Protein AF-A0A7V5PQ66-F1 (afdb_monomer_lite)

pLDDT: mean 83.56, std 20.96, range [29.97, 98.75]

Radius of gyration: 23.95 Å; chains: 1; bounding box: 60×46×76 Å

Secondary structure (DSSP, 8-state):
-HHHHHHHHHHHTTTTTGGGGGGS----------HHHHHHHHHHHHHHHHTT-PPPPPPPHHHHHHHHHHHHHHHHHHHHHHHH-TT-SS-HHHHHH-----BPPP-GGGEEEE-EEE-SS--EEEEEBSSTT-EEEEEEEEEEEEEETTEEEEEEEEEEPPSSTTPPPEEEEEEB-TTBTTTB-TT-EEEEE---TT--EEEEGGG-B--GGGT-TT---BPPPGGGB-SS---SSB----PPPPTT--

Sequence (250 aa):
MFSVFAQIKICKNRADEINLQRKFTSNRSGSSVNKISYLLLSIAVLIISCQNAAPERTYSQAQIDSLQKVFNQYKQKKDREFKEADWSPLTPEDKKTFRHLNYFPYDISWRFEGPIHLYRKMDSITVLGTRSGDVRPALRYGYFEFRKDGKTYRLEIIKILPQRPGRKAHLFLGFWDETSGKETYAGGRYIDLEENKENHYVVDFNFAYNPYCAYSHRYSCAIPPLENRLPVAVTAGEKNYSHPKSKEEQ

Organism: Caldithrix abyssi (NCBI:txid187145)

Structure (mmCIF, N/CA/C/O backbone):
data_AF-A0A7V5PQ66-F1
#
_entry.id   AF-A0A7V5PQ66-F1
#
loop_
_atom_site.group_PDB
_atom_site.id
_atom_site.type_symbol
_atom_site.label_atom_id
_atom_site.label_alt_id
_atom_site.label_comp_id
_atom_site.label_asym_id
_atom_site.label_entity_id
_atom_site.label_seq_id
_atom_site.pdbx_PDB_ins_code
_atom_site.Cartn_x
_atom_site.Cartn_y
_atom_site.Cartn_z
_atom_site.occupancy
_atom_site.B_iso_or_equiv
_atom_site.auth_seq_id
_atom_site.auth_comp_id
_atom_site.auth_asym_id
_atom_site.auth_atom_id
_atom_site.pdbx_PDB_model_num
ATOM 1 N N . MET A 1 1 ? -32.888 15.094 13.063 1.00 39.59 1 MET A N 1
ATOM 2 C CA . MET A 1 1 ? -33.628 13.811 13.168 1.00 39.59 1 MET A CA 1
ATOM 3 C C . MET A 1 1 ? -32.954 12.621 12.476 1.00 39.59 1 MET A C 1
ATOM 5 O O . MET A 1 1 ? -33.230 11.503 12.880 1.00 39.59 1 MET A O 1
ATOM 9 N N . PHE A 1 2 ? -32.038 12.807 11.515 1.00 29.97 2 PHE A N 1
ATOM 10 C CA . PHE A 1 2 ? -31.341 11.693 10.839 1.00 29.97 2 PHE A CA 1
ATOM 11 C C . PHE A 1 2 ? -30.322 10.920 11.706 1.00 29.97 2 PHE A C 1
ATOM 13 O O . PHE A 1 2 ? -29.996 9.783 11.385 1.00 29.97 2 PHE A O 1
ATOM 20 N N . SER A 1 3 ? -29.873 11.490 12.831 1.00 42.00 3 SER A N 1
ATOM 21 C CA . SER A 1 3 ? -28.889 10.865 13.736 1.00 42.00 3 SER A CA 1
ATOM 22 C C . SER A 1 3 ? -29.476 9.714 14.578 1.00 42.00 3 SER A C 1
ATOM 24 O O . SER A 1 3 ? -28.848 8.677 14.762 1.00 42.00 3 SER A O 1
ATOM 26 N N . VAL A 1 4 ? -30.745 9.816 14.990 1.00 37.78 4 VAL A N 1
ATOM 27 C CA . VAL A 1 4 ? -31.381 8.819 15.878 1.00 37.78 4 VAL A CA 1
ATOM 28 C C . VAL A 1 4 ? -31.693 7.505 15.145 1.00 37.78 4 VAL A C 1
ATOM 30 O O . VAL A 1 4 ? -31.574 6.422 15.716 1.00 37.78 4 VAL A O 1
ATOM 33 N N . PHE A 1 5 ? -32.027 7.570 13.852 1.00 38.09 5 PHE A N 1
ATOM 34 C CA . PHE A 1 5 ? -32.310 6.376 13.048 1.00 38.09 5 PHE A CA 1
ATOM 35 C C . PHE A 1 5 ? -31.056 5.537 12.749 1.00 38.09 5 PHE A C 1
ATOM 37 O O . PHE A 1 5 ? -31.170 4.323 12.569 1.00 38.09 5 PHE A O 1
ATOM 44 N N . ALA A 1 6 ? -29.864 6.145 12.757 1.00 40.38 6 ALA A N 1
ATOM 45 C CA . ALA A 1 6 ? -28.597 5.433 12.593 1.00 40.38 6 ALA A CA 1
ATOM 46 C C . ALA A 1 6 ? -28.236 4.612 13.847 1.00 40.38 6 ALA A C 1
ATOM 48 O O . ALA A 1 6 ? -27.875 3.441 13.724 1.00 40.38 6 ALA A O 1
ATOM 49 N N . GLN A 1 7 ? -28.448 5.165 15.050 1.00 37.78 7 GLN A N 1
ATOM 50 C CA . GLN A 1 7 ? -28.258 4.433 16.312 1.00 37.78 7 GLN A CA 1
ATOM 51 C C . GLN A 1 7 ? -29.200 3.219 16.445 1.00 37.78 7 GLN A C 1
ATOM 53 O O . GLN A 1 7 ? -28.793 2.170 16.942 1.00 37.78 7 GLN A O 1
ATOM 58 N N . ILE A 1 8 ? -30.444 3.319 15.962 1.00 41.50 8 ILE A N 1
ATOM 59 C CA . ILE A 1 8 ? -31.432 2.227 16.055 1.00 41.50 8 ILE A CA 1
ATOM 60 C C . ILE A 1 8 ? -31.072 1.051 15.127 1.00 41.50 8 ILE A C 1
ATOM 62 O O . ILE A 1 8 ? -31.332 -0.108 15.461 1.00 41.50 8 ILE A O 1
ATOM 66 N N . LYS A 1 9 ? -30.426 1.315 13.984 1.00 40.78 9 LYS A N 1
ATOM 67 C CA . LYS A 1 9 ? -30.052 0.278 13.006 1.00 40.78 9 LYS A CA 1
ATOM 68 C C . LYS A 1 9 ? -28.906 -0.616 13.505 1.00 40.78 9 LYS A C 1
ATOM 70 O O . LYS A 1 9 ? -28.908 -1.811 13.227 1.00 40.78 9 LYS A O 1
ATOM 75 N N . ILE A 1 10 ? -27.997 -0.063 14.312 1.00 42.38 10 ILE A N 1
ATOM 76 C CA . ILE A 1 10 ? -26.867 -0.784 14.927 1.00 42.38 10 ILE A CA 1
ATOM 77 C C . ILE A 1 10 ? -27.347 -1.741 16.036 1.00 42.38 10 ILE A C 1
ATOM 79 O O . ILE A 1 10 ? -26.817 -2.841 16.173 1.00 42.38 10 ILE A O 1
ATOM 83 N N . CYS A 1 11 ? -28.411 -1.390 16.767 1.00 40.16 11 CYS A N 1
ATOM 84 C CA . CYS A 1 11 ? -29.012 -2.282 17.767 1.00 40.16 11 CYS A CA 1
ATOM 85 C C . CYS A 1 11 ? -29.815 -3.443 17.158 1.00 40.16 11 CYS A C 1
ATOM 87 O O . CYS A 1 11 ? -29.943 -4.490 17.792 1.00 40.16 11 CYS A O 1
ATOM 89 N N . LYS A 1 12 ? -30.352 -3.293 15.939 1.00 40.94 12 LYS A N 1
ATOM 90 C CA . LYS A 1 12 ? -31.245 -4.301 15.343 1.00 40.94 12 LYS A CA 1
ATOM 91 C C . LYS A 1 12 ? -30.496 -5.562 14.892 1.00 40.94 12 LYS A C 1
ATOM 93 O O . LYS A 1 12 ? -30.965 -6.660 15.159 1.00 40.94 12 LYS A O 1
ATOM 98 N N . ASN A 1 13 ? -29.285 -5.416 14.349 1.00 38.97 13 ASN A N 1
ATOM 99 C CA . ASN A 1 13 ? -28.484 -6.554 13.872 1.00 38.97 13 ASN A CA 1
ATOM 100 C C . ASN A 1 13 ? -27.862 -7.410 14.992 1.00 38.97 13 ASN A C 1
ATOM 102 O O . ASN A 1 13 ? -27.361 -8.494 14.712 1.00 38.97 13 ASN A O 1
ATOM 106 N N . ARG A 1 14 ? -27.905 -6.965 16.257 1.00 46.28 14 ARG A N 1
ATOM 107 C CA . ARG A 1 14 ? -27.431 -7.752 17.413 1.00 46.28 14 ARG A CA 1
ATOM 108 C C . ARG A 1 14 ? -28.554 -8.513 18.129 1.00 46.28 14 ARG A C 1
ATOM 110 O O . ARG A 1 14 ? -28.270 -9.361 18.969 1.00 46.28 14 ARG A O 1
ATOM 117 N N . ALA A 1 15 ? -29.819 -8.236 17.797 1.00 39.44 15 ALA A N 1
ATOM 118 C CA . ALA A 1 15 ? -30.969 -8.985 18.305 1.00 39.44 15 ALA A CA 1
ATOM 119 C C . ALA A 1 15 ? -31.133 -10.348 17.603 1.00 39.44 15 ALA A C 1
ATOM 121 O O . ALA A 1 15 ? -31.613 -11.300 18.220 1.00 39.44 15 ALA A O 1
ATOM 122 N N . ASP A 1 16 ? -30.667 -10.466 16.356 1.00 38.41 16 ASP A N 1
ATOM 123 C CA . ASP A 1 16 ? -30.816 -11.685 15.555 1.00 38.41 16 ASP A CA 1
ATOM 124 C C . ASP A 1 16 ? -29.851 -12.813 15.979 1.00 38.41 16 ASP A C 1
ATOM 126 O O . ASP A 1 16 ? -30.202 -13.987 15.871 1.00 38.41 16 ASP A O 1
ATOM 130 N N . GLU A 1 17 ? -28.705 -12.499 16.601 1.00 41.03 17 GLU A N 1
ATOM 131 C CA . GLU A 1 17 ? -27.822 -13.507 17.227 1.00 41.03 17 GLU A CA 1
ATOM 132 C C . GLU A 1 17 ? -28.376 -14.068 18.554 1.00 41.03 17 GLU A C 1
ATOM 134 O O . GLU A 1 17 ? -28.029 -15.177 18.967 1.00 41.03 17 GLU A O 1
ATOM 139 N N . ILE A 1 18 ? -29.284 -13.350 19.226 1.00 44.16 18 ILE A N 1
ATOM 140 C CA . ILE A 1 18 ? -29.820 -13.754 20.540 1.00 44.16 18 ILE A CA 1
ATOM 141 C C . ILE A 1 18 ? -30.913 -14.829 20.400 1.00 44.16 18 ILE A C 1
ATOM 143 O O . ILE A 1 18 ? -31.119 -15.631 21.319 1.00 44.16 18 ILE A O 1
ATOM 147 N N . ASN A 1 19 ? -31.569 -14.937 19.239 1.00 35.28 19 ASN A N 1
ATOM 148 C CA . ASN A 1 19 ? -32.575 -15.979 18.998 1.00 35.28 19 ASN A CA 1
ATOM 149 C C . ASN A 1 19 ? -31.988 -17.400 18.889 1.00 35.28 19 ASN A C 1
ATOM 151 O O . ASN A 1 19 ? -32.738 -18.370 19.003 1.00 35.28 19 ASN A O 1
ATOM 155 N N . LEU A 1 20 ? -30.662 -17.551 18.768 1.00 38.78 20 LEU A N 1
ATOM 156 C CA . LEU A 1 20 ? -29.999 -18.860 18.825 1.00 38.78 20 LEU A CA 1
ATOM 157 C C . LEU A 1 20 ? -29.708 -19.331 20.263 1.00 38.78 20 LEU A C 1
ATOM 159 O O . LEU A 1 20 ? -29.682 -20.531 20.527 1.00 38.78 20 LEU A O 1
ATOM 163 N N . GLN A 1 21 ? -29.548 -18.405 21.215 1.00 38.72 21 GLN A N 1
ATOM 164 C CA . GLN A 1 21 ? -29.220 -18.718 22.615 1.00 38.72 21 GLN A CA 1
ATOM 165 C C . GLN A 1 21 ? -30.455 -19.084 23.460 1.00 38.72 21 GLN A C 1
ATOM 167 O O . GLN A 1 21 ? -30.331 -19.737 24.496 1.00 38.72 21 GLN A O 1
ATOM 172 N N . ARG A 1 22 ? -31.674 -18.747 23.008 1.00 38.91 22 ARG A N 1
ATOM 173 C CA . ARG A 1 22 ? -32.927 -19.124 23.698 1.00 38.91 22 ARG A CA 1
ATOM 174 C C . ARG A 1 22 ? -33.295 -20.609 23.592 1.00 38.91 22 ARG A C 1
ATOM 176 O O . ARG A 1 22 ? -34.170 -21.051 24.329 1.00 38.91 22 ARG A O 1
ATOM 183 N N . LYS A 1 23 ? -32.634 -21.394 22.732 1.00 39.38 23 LYS A N 1
ATOM 184 C CA . LYS A 1 23 ? -32.888 -22.843 22.609 1.00 39.38 23 LYS A CA 1
ATOM 185 C C . LYS A 1 23 ? -32.097 -23.721 23.588 1.00 39.38 23 LYS A C 1
ATOM 187 O O . LYS A 1 23 ? -32.369 -24.913 23.648 1.00 39.38 23 LYS A O 1
ATOM 192 N N . PHE A 1 24 ? -31.166 -23.162 24.368 1.00 40.91 24 PHE A N 1
ATOM 193 C CA . PHE A 1 24 ? -30.271 -23.950 25.232 1.00 40.91 24 PHE A CA 1
ATOM 194 C C . PHE A 1 24 ? -30.540 -23.852 26.741 1.00 40.91 24 PHE A C 1
ATOM 196 O O . PHE A 1 24 ? -29.854 -24.499 27.528 1.00 40.91 24 PHE A O 1
ATOM 203 N N . THR A 1 25 ? -31.561 -23.111 27.175 1.00 41.72 25 THR A N 1
ATOM 204 C CA . THR A 1 25 ? -31.881 -22.942 28.603 1.00 41.72 25 THR A CA 1
ATOM 205 C C . THR A 1 25 ? -33.332 -23.303 28.923 1.00 41.72 25 THR A C 1
ATOM 207 O O . THR A 1 25 ? -34.085 -22.515 29.484 1.00 41.72 25 THR A O 1
ATOM 210 N N . SER A 1 26 ? -33.734 -24.541 28.622 1.00 45.19 26 SER A N 1
ATOM 211 C CA . SER A 1 26 ? -34.943 -25.142 29.205 1.00 45.19 26 SER A CA 1
ATOM 212 C C . SER A 1 26 ? -34.631 -26.475 29.885 1.00 45.19 26 SER A C 1
ATOM 214 O O . SER A 1 26 ? -35.050 -27.531 29.428 1.00 45.19 26 SER A O 1
ATOM 216 N N . ASN A 1 27 ? -33.852 -26.437 30.965 1.00 43.31 27 ASN A N 1
ATOM 217 C CA . ASN A 1 27 ? -34.068 -27.309 32.123 1.00 43.31 27 ASN A CA 1
ATOM 218 C C . ASN A 1 27 ? -32.998 -27.055 33.181 1.00 43.31 27 ASN A C 1
ATOM 220 O O . ASN A 1 27 ? -31.866 -27.508 33.040 1.00 43.31 27 ASN A O 1
ATOM 224 N N . ARG A 1 28 ? -33.381 -26.365 34.256 1.00 42.16 28 ARG A N 1
ATOM 225 C CA . ARG A 1 28 ? -32.974 -26.679 35.634 1.00 42.16 28 ARG A CA 1
ATOM 226 C C . ARG A 1 28 ? -33.750 -25.778 36.589 1.00 42.16 28 ARG A C 1
ATOM 228 O O . ARG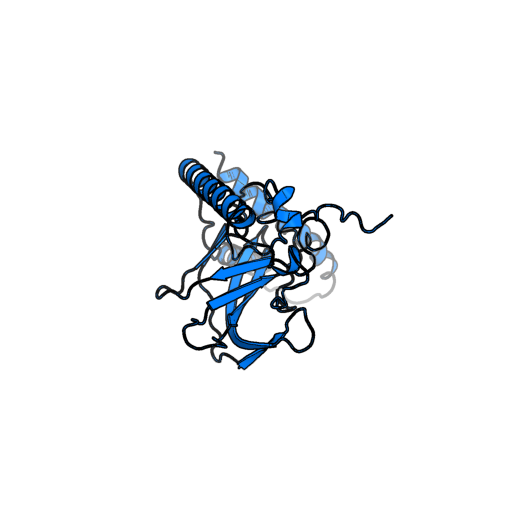 A 1 28 ? -33.616 -24.559 36.579 1.00 42.16 28 ARG A O 1
ATOM 235 N N . SER A 1 29 ? -34.604 -26.414 37.378 1.00 46.38 29 SER A N 1
ATOM 236 C CA . SER A 1 29 ? -35.286 -25.853 38.536 1.00 46.38 29 SER A CA 1
ATOM 237 C C . SER A 1 29 ? -34.283 -25.555 39.653 1.00 46.38 29 SER A C 1
ATOM 239 O O . SER A 1 29 ? -33.485 -26.428 39.991 1.00 46.38 29 SER A O 1
ATOM 241 N N . GLY A 1 30 ? -34.375 -24.381 40.281 1.00 43.16 30 GLY A N 1
ATOM 242 C CA . GLY A 1 30 ? -33.791 -24.157 41.606 1.00 43.16 30 GLY A CA 1
ATOM 243 C C . GLY A 1 30 ? -33.217 -22.758 41.836 1.00 43.16 30 GLY A C 1
ATOM 244 O O . GLY A 1 30 ? -32.338 -22.311 41.111 1.00 43.16 30 GLY A O 1
ATOM 245 N N . SER A 1 31 ? -33.669 -22.138 42.929 1.00 41.03 31 SER A N 1
ATOM 246 C CA . SER A 1 31 ? -33.257 -20.859 43.533 1.00 41.03 31 SER A CA 1
ATOM 247 C C . SER A 1 31 ? -33.891 -19.569 42.972 1.00 41.03 31 SER A C 1
ATOM 249 O O . SER A 1 31 ? -33.672 -19.132 41.844 1.00 41.03 31 SER A O 1
ATOM 251 N N . SER A 1 32 ? -34.707 -18.946 43.830 1.00 49.41 32 SER A N 1
ATOM 252 C CA . SER A 1 32 ? -35.333 -17.628 43.683 1.00 49.41 32 SER A CA 1
ATOM 253 C C . SER A 1 32 ? -34.303 -16.520 43.918 1.00 49.41 32 SER A C 1
ATOM 255 O O . SER A 1 32 ? -34.399 -15.747 44.869 1.00 49.41 32 SER A O 1
ATOM 257 N N . VAL A 1 33 ? -33.289 -16.447 43.062 1.00 55.16 33 VAL A N 1
ATOM 258 C CA . VAL A 1 33 ? -32.454 -15.249 42.960 1.00 55.16 33 VAL A CA 1
ATOM 259 C C . VAL A 1 33 ? -33.147 -14.321 41.960 1.00 55.16 33 VAL A C 1
ATOM 261 O O . VAL A 1 33 ? -33.480 -14.736 40.849 1.00 55.16 33 VAL A O 1
ATOM 264 N N . ASN A 1 34 ? -33.454 -13.092 42.387 1.00 57.59 34 ASN A N 1
ATOM 265 C CA . ASN A 1 34 ? -34.302 -12.127 41.681 1.00 57.59 34 ASN A CA 1
ATOM 266 C C . ASN A 1 34 ? -33.943 -12.007 40.188 1.00 57.59 34 ASN A C 1
ATOM 268 O O . ASN A 1 34 ? -32.977 -11.340 39.823 1.00 57.59 34 ASN A O 1
ATOM 272 N N . LYS A 1 35 ? -34.767 -12.598 39.310 1.00 58.25 35 LYS A N 1
ATOM 273 C CA . LYS A 1 35 ? -34.630 -12.534 37.839 1.00 58.25 35 LYS A CA 1
ATOM 274 C C . LYS A 1 35 ? -34.523 -11.093 37.317 1.00 58.25 35 LYS A C 1
ATOM 276 O O . LYS A 1 35 ? -33.842 -10.842 36.329 1.00 58.25 35 LYS A O 1
ATOM 281 N N . ILE A 1 36 ? -35.147 -10.146 38.021 1.00 68.31 36 ILE A N 1
ATOM 282 C CA . ILE A 1 36 ? -35.080 -8.700 37.758 1.00 68.31 36 ILE A CA 1
ATOM 283 C C . ILE A 1 36 ? -33.660 -8.164 37.987 1.00 68.31 36 ILE A C 1
ATOM 285 O O . ILE A 1 36 ? -33.184 -7.343 37.214 1.00 68.31 36 ILE A O 1
ATOM 289 N N . SER A 1 37 ? -32.951 -8.667 38.999 1.00 62.59 37 SER A N 1
ATOM 290 C CA . SER A 1 37 ? -31.585 -8.249 39.323 1.00 62.59 37 SER A CA 1
ATOM 291 C C . SER A 1 37 ? -30.591 -8.706 38.248 1.00 62.59 37 SER A C 1
ATOM 293 O O . SER A 1 37 ? -29.778 -7.905 37.800 1.00 62.59 37 SER A O 1
ATOM 295 N N . TYR A 1 38 ? -30.731 -9.931 37.722 1.00 68.81 38 TYR A N 1
ATOM 296 C CA . TYR A 1 38 ? -29.942 -10.398 36.571 1.00 68.81 38 TYR A CA 1
ATOM 297 C C . TYR A 1 38 ? -30.268 -9.650 35.276 1.00 68.81 38 TYR A C 1
ATOM 299 O O . TYR A 1 38 ? -29.365 -9.348 34.499 1.00 68.81 38 TYR A O 1
ATOM 307 N N . LEU A 1 39 ? -31.542 -9.315 35.052 1.00 70.69 39 LEU A N 1
ATOM 308 C CA . LEU A 1 39 ? -31.953 -8.534 33.889 1.00 70.69 39 LEU A CA 1
ATOM 309 C C . LEU A 1 39 ? -31.361 -7.117 33.942 1.00 70.69 39 LEU A C 1
ATOM 311 O O . LEU A 1 39 ? -30.752 -6.679 32.970 1.00 70.69 39 LEU A O 1
ATOM 315 N N . LEU A 1 40 ? -31.445 -6.440 35.090 1.00 72.56 40 LEU A N 1
ATOM 316 C CA . LEU A 1 40 ? -30.849 -5.117 35.297 1.00 72.56 40 LEU A CA 1
ATOM 317 C C . LEU A 1 40 ? -29.316 -5.150 35.200 1.00 72.56 40 LEU A C 1
ATOM 319 O O . LEU A 1 40 ? -28.738 -4.272 34.563 1.00 72.56 40 LEU A O 1
ATOM 323 N N . LEU A 1 41 ? -28.661 -6.185 35.740 1.00 69.56 41 LEU A N 1
ATOM 324 C CA . LEU A 1 41 ? -27.210 -6.368 35.628 1.00 69.56 41 LEU A CA 1
ATOM 325 C C . LEU A 1 41 ? -26.782 -6.616 34.170 1.00 69.56 41 LEU A C 1
ATOM 327 O O . LEU A 1 41 ? -25.797 -6.046 33.712 1.00 69.56 41 LEU A O 1
ATOM 331 N N . SER A 1 42 ? -27.550 -7.402 33.406 1.00 67.25 42 SER A N 1
ATOM 332 C CA . SER A 1 42 ? -27.278 -7.655 31.983 1.00 67.25 42 SER A CA 1
ATOM 333 C C . SER A 1 42 ? -27.471 -6.410 31.110 1.00 67.25 42 SER A C 1
ATOM 335 O O . SER A 1 42 ? -26.658 -6.149 30.226 1.00 67.25 42 SER A O 1
ATOM 337 N N . ILE A 1 43 ? -28.491 -5.593 31.400 1.00 68.25 43 ILE A N 1
ATOM 338 C CA . ILE A 1 43 ? -28.731 -4.309 30.729 1.00 68.25 43 ILE A CA 1
ATOM 339 C C . ILE A 1 43 ? -27.616 -3.314 31.077 1.00 68.25 43 ILE A C 1
ATOM 341 O O . ILE A 1 43 ? -27.106 -2.644 30.183 1.00 68.25 43 ILE A O 1
ATOM 345 N N . ALA A 1 44 ? -27.173 -3.257 32.336 1.00 63.09 44 ALA A N 1
ATOM 346 C CA . ALA A 1 44 ? -26.054 -2.412 32.749 1.00 63.09 44 ALA A CA 1
ATOM 347 C C . ALA A 1 44 ? -24.737 -2.812 32.053 1.00 63.09 44 ALA A C 1
ATOM 349 O O . ALA A 1 44 ? -24.042 -1.944 31.531 1.00 63.09 44 ALA A O 1
ATOM 350 N N . VAL A 1 45 ? -24.429 -4.112 31.949 1.00 61.56 45 VAL A N 1
ATOM 351 C CA . VAL A 1 45 ? -23.254 -4.619 31.208 1.00 61.56 45 VAL A CA 1
ATOM 352 C C . VAL A 1 45 ? -23.342 -4.293 29.708 1.00 61.56 45 VAL A C 1
ATOM 354 O O . VAL A 1 45 ? -22.342 -3.906 29.103 1.00 61.56 45 VAL A O 1
ATOM 357 N N . LEU A 1 46 ? -24.534 -4.375 29.107 1.00 58.69 46 LEU A N 1
ATOM 358 C CA . LEU A 1 46 ? -24.765 -3.992 27.708 1.00 58.69 46 LEU A CA 1
ATOM 359 C C . LEU A 1 46 ? -24.571 -2.486 27.472 1.00 58.69 46 LEU A C 1
ATOM 361 O O . LEU A 1 46 ? -23.960 -2.102 26.476 1.00 58.69 46 LEU A O 1
ATOM 365 N N . ILE A 1 47 ? -25.037 -1.635 28.391 1.00 58.78 47 ILE A N 1
ATOM 366 C CA . ILE A 1 47 ? -24.861 -0.177 28.309 1.00 58.78 47 ILE A CA 1
ATOM 367 C C . ILE A 1 47 ? -23.380 0.202 28.474 1.00 58.78 47 ILE A C 1
ATOM 369 O O . ILE A 1 47 ? -22.883 1.028 27.710 1.00 58.78 47 ILE A O 1
ATOM 373 N N . ILE A 1 48 ? -22.652 -0.440 29.397 1.00 56.09 48 ILE A N 1
ATOM 374 C CA . ILE A 1 48 ? -21.209 -0.215 29.604 1.00 56.09 48 ILE A CA 1
ATOM 375 C C . ILE A 1 48 ? -20.401 -0.663 28.373 1.00 56.09 48 ILE A C 1
ATOM 377 O O . ILE A 1 48 ? -19.474 0.027 27.955 1.00 56.09 48 ILE A O 1
ATOM 381 N N . SER A 1 49 ? -20.785 -1.766 27.718 1.00 54.84 49 SER A N 1
ATOM 382 C CA . SER A 1 49 ? -20.139 -2.218 26.477 1.00 54.84 49 SER A CA 1
ATOM 383 C C . SER A 1 49 ? -20.342 -1.263 25.290 1.00 54.84 49 SER A C 1
ATOM 385 O O . SER A 1 49 ? -19.536 -1.302 24.360 1.00 54.84 49 SER A O 1
ATOM 387 N N . CYS A 1 50 ? -21.384 -0.425 25.291 1.00 48.97 50 CYS A N 1
ATOM 388 C CA . CYS A 1 50 ? -21.641 0.554 24.228 1.00 48.97 50 CYS A CA 1
ATOM 389 C C . CYS A 1 50 ? -20.808 1.839 24.364 1.00 48.97 50 CYS A C 1
ATOM 391 O O . CYS A 1 50 ? -20.672 2.570 23.388 1.00 48.97 50 CYS A O 1
ATOM 393 N N . GLN A 1 51 ? -20.241 2.121 25.540 1.00 49.94 51 GLN A N 1
ATOM 394 C CA . GLN A 1 51 ? -19.515 3.371 25.801 1.00 49.94 51 GLN A CA 1
ATOM 395 C C . GLN A 1 51 ? -18.035 3.330 25.386 1.00 49.94 51 GLN A C 1
ATOM 397 O O . GLN A 1 51 ? -17.385 4.369 25.366 1.00 49.94 51 GLN A O 1
ATOM 402 N N . ASN A 1 52 ? -17.509 2.159 25.005 1.00 52.66 52 ASN A N 1
ATOM 403 C CA . ASN A 1 52 ? -16.083 1.966 24.702 1.00 52.66 52 ASN A CA 1
ATOM 404 C C . ASN A 1 52 ? -15.746 1.898 23.202 1.00 52.66 52 ASN A C 1
ATOM 406 O O . ASN A 1 52 ? -14.617 1.562 22.844 1.00 52.66 52 ASN A O 1
ATOM 410 N N . ALA A 1 53 ? -16.688 2.197 22.303 1.00 54.66 53 ALA A N 1
ATOM 411 C CA . ALA A 1 53 ? -16.353 2.349 20.890 1.00 54.66 53 ALA A CA 1
ATOM 412 C C . ALA A 1 53 ? -15.696 3.721 20.678 1.00 54.66 53 ALA A C 1
ATOM 414 O O . ALA A 1 53 ? -16.345 4.751 20.856 1.00 54.66 53 ALA A O 1
ATOM 415 N N . ALA A 1 54 ? -14.411 3.736 20.309 1.00 57.06 54 ALA A N 1
ATOM 416 C CA . ALA A 1 54 ? -13.751 4.960 19.867 1.00 57.06 54 ALA A CA 1
ATOM 417 C C . ALA A 1 54 ? -14.573 5.597 18.726 1.00 57.06 54 ALA A C 1
ATOM 419 O O . ALA A 1 54 ? -15.048 4.865 17.851 1.00 57.06 54 ALA A O 1
ATOM 420 N N . PRO A 1 55 ? -14.785 6.925 18.730 1.00 57.16 55 PRO A N 1
ATOM 421 C CA . PRO A 1 55 ? -15.609 7.576 17.721 1.00 57.16 55 PRO A CA 1
ATOM 422 C C . PRO A 1 55 ? -14.997 7.375 16.330 1.00 57.16 55 PRO A C 1
ATOM 424 O O . PRO A 1 55 ? -13.822 7.676 16.115 1.00 57.16 55 PRO A O 1
ATOM 427 N N . GLU A 1 56 ? -15.795 6.878 15.380 1.00 64.38 56 GLU A N 1
ATOM 428 C CA . GLU A 1 56 ? -15.395 6.837 13.972 1.00 64.38 56 GLU A CA 1
ATOM 429 C C . GLU A 1 56 ? -15.102 8.263 13.500 1.00 64.38 56 GLU A C 1
ATOM 431 O O . GLU A 1 56 ? -15.927 9.175 13.636 1.00 64.38 56 GLU A O 1
ATOM 436 N N . ARG A 1 57 ? -13.894 8.481 12.970 1.00 73.75 57 ARG A N 1
ATOM 437 C CA . ARG A 1 57 ? -13.496 9.809 12.515 1.00 73.75 57 ARG A CA 1
ATOM 438 C C . ARG A 1 57 ? -14.355 10.191 11.309 1.00 73.75 57 ARG A C 1
ATOM 440 O O . ARG A 1 57 ? -14.353 9.509 10.290 1.00 73.75 57 ARG A O 1
ATOM 447 N N . THR A 1 58 ? -15.090 11.292 11.426 1.00 86.12 58 THR A N 1
ATOM 448 C CA . THR A 1 58 ? -15.932 11.804 10.340 1.00 86.12 58 THR A CA 1
ATOM 449 C C . THR A 1 58 ? -15.132 12.795 9.496 1.00 86.12 58 THR A C 1
ATOM 451 O O . THR A 1 58 ? -14.553 13.737 10.038 1.00 86.12 58 THR A O 1
ATOM 454 N N . TYR A 1 59 ? -15.105 12.601 8.177 1.00 92.12 59 TYR A N 1
ATOM 455 C CA . TYR A 1 59 ? -14.486 13.528 7.225 1.00 92.12 59 TYR A CA 1
ATOM 456 C C . TYR A 1 59 ? -15.564 14.403 6.579 1.00 92.12 59 TYR A C 1
ATOM 458 O O . TYR A 1 59 ? -16.608 13.906 6.159 1.00 92.12 59 TYR A O 1
ATOM 466 N N . SER A 1 60 ? -15.320 15.709 6.486 1.00 95.56 60 SER A N 1
ATOM 467 C CA . SER A 1 60 ? -16.165 16.611 5.695 1.00 95.56 60 SER A CA 1
ATOM 468 C C . SER A 1 60 ? -15.999 16.344 4.198 1.00 95.56 60 SER A C 1
ATOM 470 O O . SER A 1 60 ? -14.947 15.875 3.756 1.00 95.56 60 SER A O 1
ATOM 472 N N . GLN A 1 61 ? -17.000 16.717 3.399 1.00 95.56 61 GLN A N 1
ATOM 473 C CA . GLN A 1 61 ? -16.932 16.569 1.942 1.00 95.56 61 GLN A CA 1
ATOM 474 C C . GLN A 1 61 ? -15.698 17.266 1.350 1.00 95.56 61 GLN A C 1
ATOM 476 O O . GLN A 1 61 ? -14.977 16.671 0.560 1.00 95.56 61 GLN A O 1
ATOM 481 N N . ALA A 1 62 ? -15.377 18.475 1.819 1.00 97.56 62 ALA A N 1
ATOM 482 C CA . ALA A 1 62 ? -14.199 19.209 1.361 1.00 97.56 62 ALA A CA 1
ATOM 483 C C . ALA A 1 62 ? -12.878 18.465 1.648 1.00 97.56 62 ALA A C 1
ATOM 485 O O . ALA A 1 62 ? -11.943 18.516 0.847 1.00 97.56 62 ALA A O 1
ATOM 486 N N . GLN A 1 63 ? -12.786 17.749 2.776 1.00 96.62 63 GLN A N 1
ATOM 487 C CA . GLN A 1 63 ? -11.623 16.905 3.073 1.00 96.62 63 GLN A CA 1
ATOM 488 C C . GLN A 1 63 ? -11.555 15.696 2.136 1.00 96.62 63 GLN A C 1
ATOM 490 O O . GLN A 1 63 ? -10.472 15.379 1.649 1.00 96.62 63 GLN A O 1
ATOM 495 N N . ILE A 1 64 ? -12.691 15.051 1.859 1.00 96.94 64 ILE A N 1
ATOM 496 C CA . ILE A 1 64 ? -12.771 13.915 0.930 1.00 96.94 64 ILE A CA 1
ATOM 497 C C . ILE A 1 64 ? -12.353 14.352 -0.480 1.00 96.94 64 ILE A C 1
ATOM 499 O O . ILE A 1 64 ? -11.501 13.708 -1.090 1.00 96.94 64 ILE A O 1
ATOM 503 N N . ASP A 1 65 ? -12.858 15.489 -0.960 1.00 97.81 65 ASP A N 1
ATOM 504 C CA . ASP A 1 65 ? -12.513 16.038 -2.276 1.00 97.81 65 ASP A CA 1
ATOM 505 C C . ASP A 1 65 ? -11.011 16.356 -2.378 1.00 97.81 65 ASP A C 1
ATOM 507 O O . ASP A 1 65 ? -10.360 16.074 -3.390 1.00 97.81 65 ASP A O 1
ATOM 511 N N . SER A 1 66 ? -10.433 16.897 -1.302 1.00 98.12 66 SER A N 1
ATOM 512 C CA . SER A 1 66 ? -8.994 17.153 -1.203 1.00 98.12 66 SER A CA 1
ATOM 513 C C . SER A 1 66 ? -8.174 15.860 -1.274 1.00 98.12 66 SER A C 1
ATOM 515 O O . SER A 1 66 ? -7.225 15.768 -2.056 1.00 98.12 66 SER A O 1
ATOM 517 N N . LEU A 1 67 ? -8.563 14.823 -0.527 1.00 97.94 67 LEU A N 1
ATOM 518 C CA . LEU A 1 67 ? -7.894 13.518 -0.549 1.00 97.94 67 LEU A CA 1
ATOM 519 C C . LEU A 1 67 ? -7.995 12.847 -1.923 1.00 97.94 67 LEU A C 1
ATOM 521 O O . LEU A 1 67 ? -7.001 12.330 -2.435 1.00 97.94 67 LEU A O 1
ATOM 525 N N . GLN A 1 68 ? -9.154 12.934 -2.575 1.00 98.19 68 GLN A N 1
ATOM 526 C CA . GLN A 1 68 ? -9.336 12.437 -3.935 1.00 98.19 68 GLN A CA 1
ATOM 527 C C . GLN A 1 68 ? -8.439 13.177 -4.939 1.00 98.19 68 GLN A C 1
ATOM 529 O O . GLN A 1 68 ? -7.878 12.558 -5.847 1.00 98.19 68 GLN A O 1
ATOM 534 N N . LYS A 1 69 ? -8.242 14.490 -4.770 1.00 98.50 69 LYS A N 1
ATOM 535 C CA . LYS A 1 69 ? -7.288 15.261 -5.579 1.00 98.50 69 LYS A CA 1
ATOM 536 C C . LYS A 1 69 ? -5.850 14.777 -5.370 1.00 98.50 69 LYS A C 1
ATOM 538 O O . LYS A 1 69 ? -5.154 14.557 -6.362 1.00 98.50 69 LYS A O 1
ATOM 543 N N . VAL A 1 70 ? -5.428 14.557 -4.123 1.00 98.50 70 VAL A N 1
ATOM 544 C CA . VAL A 1 70 ? -4.100 13.998 -3.798 1.00 98.50 70 VAL A CA 1
ATOM 545 C C . VAL A 1 70 ? -3.922 12.619 -4.434 1.00 98.50 70 VAL A C 1
ATOM 547 O O . VAL A 1 70 ? -2.905 12.356 -5.074 1.00 98.50 70 VAL A O 1
ATOM 550 N N . PHE A 1 71 ? -4.932 11.754 -4.340 1.00 98.62 71 PHE A N 1
ATOM 551 C CA . PHE A 1 71 ? -4.903 10.434 -4.962 1.00 98.62 71 PHE A CA 1
ATOM 552 C C . PHE A 1 71 ? -4.785 10.509 -6.493 1.00 98.62 71 PHE A C 1
ATOM 554 O O . PHE A 1 71 ? -3.999 9.784 -7.102 1.00 98.62 71 PHE A O 1
ATOM 561 N N . ASN A 1 72 ? -5.502 11.428 -7.141 1.00 98.56 72 ASN A N 1
ATOM 562 C CA . ASN A 1 72 ? -5.383 11.631 -8.586 1.00 98.56 72 ASN A CA 1
ATOM 563 C C . ASN A 1 72 ? -3.988 12.123 -8.999 1.00 98.56 72 ASN A C 1
ATOM 565 O O . ASN A 1 72 ? -3.451 11.647 -9.999 1.00 98.56 72 ASN A O 1
ATOM 569 N N . GLN A 1 73 ? -3.379 13.017 -8.217 1.00 98.62 73 GLN A N 1
ATOM 570 C CA . GLN A 1 73 ? -2.003 13.469 -8.443 1.00 98.62 73 GLN A CA 1
ATOM 571 C C . GLN A 1 73 ? -0.993 12.329 -8.267 1.00 98.62 73 GLN A C 1
ATOM 573 O O . GLN A 1 73 ? -0.069 12.200 -9.070 1.00 98.62 73 GLN A O 1
ATOM 578 N N . TYR A 1 74 ? -1.191 11.475 -7.258 1.00 98.44 74 TYR A N 1
ATOM 579 C CA . TYR A 1 74 ? -0.383 10.275 -7.048 1.00 98.44 74 TYR A CA 1
ATOM 580 C C . TYR A 1 74 ? -0.414 9.350 -8.270 1.00 98.44 74 TYR A C 1
ATOM 582 O O . TYR A 1 74 ? 0.651 8.993 -8.777 1.00 98.44 74 TYR A O 1
ATOM 590 N N . LYS A 1 75 ? -1.607 9.032 -8.795 1.00 98.31 75 LYS A N 1
ATOM 591 C CA . LYS A 1 75 ? -1.760 8.187 -9.994 1.00 98.31 75 LYS A CA 1
ATOM 592 C C . LYS A 1 75 ? -1.030 8.776 -11.197 1.00 98.31 75 LYS A C 1
ATOM 594 O O . LYS A 1 75 ? -0.185 8.113 -11.781 1.00 98.31 75 LYS A O 1
ATOM 599 N N . GLN A 1 76 ? -1.274 10.052 -11.504 1.00 98.44 76 GLN A N 1
ATOM 600 C CA . GLN A 1 76 ? -0.636 10.733 -12.638 1.00 98.44 76 GLN A CA 1
ATOM 601 C C . GLN A 1 76 ? 0.891 10.740 -12.526 1.00 98.44 76 GLN A C 1
ATOM 603 O O . GLN A 1 76 ? 1.595 10.490 -13.505 1.00 98.44 76 GLN A O 1
ATOM 608 N N . LYS A 1 77 ? 1.417 11.011 -11.324 1.00 98.38 77 LYS A N 1
ATOM 609 C CA . LYS A 1 77 ? 2.858 10.972 -11.070 1.00 98.38 77 LYS A CA 1
ATOM 610 C C . LYS A 1 77 ? 3.412 9.569 -11.303 1.00 98.38 77 LYS A C 1
ATOM 612 O O . LYS A 1 77 ? 4.422 9.437 -11.991 1.00 98.38 77 LYS A O 1
ATOM 617 N N . LYS A 1 78 ? 2.757 8.545 -10.753 1.00 98.12 78 LYS A N 1
ATOM 618 C CA . LYS A 1 78 ? 3.201 7.155 -10.863 1.00 98.12 78 LYS A CA 1
ATOM 619 C C . LYS A 1 78 ? 3.128 6.637 -12.298 1.00 98.12 78 LYS A C 1
ATOM 621 O O . LYS A 1 78 ? 4.083 6.018 -12.751 1.00 98.12 78 LYS A O 1
ATOM 626 N N . ASP A 1 79 ? 2.065 6.955 -13.031 1.00 98.00 79 ASP A N 1
ATOM 627 C CA . ASP A 1 79 ? 1.919 6.605 -14.446 1.00 98.00 79 ASP A CA 1
ATOM 628 C C . ASP A 1 79 ? 3.046 7.217 -15.287 1.00 98.00 79 ASP A C 1
ATOM 630 O O . ASP A 1 79 ? 3.693 6.520 -16.070 1.00 98.00 79 ASP A O 1
ATOM 634 N N . ARG A 1 80 ? 3.350 8.503 -15.074 1.00 97.94 80 ARG A N 1
ATOM 635 C CA . ARG A 1 80 ? 4.476 9.168 -15.742 1.00 97.94 80 ARG A CA 1
ATOM 636 C C . ARG A 1 80 ? 5.804 8.490 -15.412 1.00 97.94 80 ARG A C 1
ATOM 638 O O . ARG A 1 80 ? 6.582 8.193 -16.311 1.00 97.94 80 ARG A O 1
ATOM 645 N N . GLU A 1 81 ? 6.053 8.193 -14.139 1.00 97.69 81 GLU A N 1
ATOM 646 C CA . GLU A 1 81 ? 7.277 7.508 -13.709 1.00 97.69 81 GLU A CA 1
ATOM 647 C C . GLU A 1 81 ? 7.403 6.106 -14.317 1.00 97.69 81 GLU A C 1
ATOM 649 O O . GLU A 1 81 ? 8.468 5.743 -14.812 1.00 97.69 81 GLU A O 1
ATOM 654 N N . PHE A 1 82 ? 6.318 5.335 -14.364 1.00 97.06 82 PHE A N 1
ATOM 655 C CA . PHE A 1 82 ? 6.311 4.014 -14.990 1.00 97.06 82 PHE A CA 1
ATOM 656 C C . PHE A 1 82 ? 6.583 4.102 -16.495 1.00 97.06 82 PHE A C 1
ATOM 658 O O . PHE A 1 82 ? 7.321 3.271 -17.035 1.00 97.06 82 PHE A O 1
ATOM 665 N N . LYS A 1 83 ? 6.048 5.122 -17.171 1.00 96.25 83 LYS A N 1
ATOM 666 C CA . LYS A 1 83 ? 6.275 5.351 -18.600 1.00 96.25 83 LYS A CA 1
ATOM 667 C C . LYS A 1 83 ? 7.711 5.786 -18.900 1.00 96.25 83 LYS A C 1
ATOM 669 O O . LYS A 1 83 ? 8.321 5.262 -19.831 1.00 96.25 83 LYS A O 1
ATOM 674 N N . GLU A 1 84 ? 8.246 6.724 -18.127 1.00 96.19 84 GLU A N 1
ATOM 675 C CA . GLU A 1 84 ? 9.420 7.509 -18.524 1.00 96.19 84 GLU A CA 1
ATOM 676 C C . GLU A 1 84 ? 10.684 7.148 -17.743 1.00 96.19 84 GLU A C 1
ATOM 678 O O . GLU A 1 84 ? 11.757 7.084 -18.333 1.00 96.19 84 GLU A O 1
ATOM 683 N N . ALA A 1 85 ? 10.589 6.853 -16.445 1.00 96.44 85 ALA A N 1
ATOM 684 C CA . ALA A 1 85 ? 11.768 6.789 -15.585 1.00 96.44 85 ALA A CA 1
ATOM 685 C C . ALA A 1 85 ? 12.665 5.578 -15.874 1.00 96.44 85 ALA A C 1
ATOM 687 O O . ALA A 1 85 ? 12.178 4.465 -16.100 1.00 96.44 85 ALA A O 1
ATOM 688 N N . ASP A 1 86 ? 13.981 5.763 -15.767 1.00 94.94 86 ASP A N 1
ATOM 689 C CA . ASP A 1 86 ? 14.976 4.697 -15.969 1.00 94.94 86 ASP A CA 1
ATOM 690 C C . ASP A 1 86 ? 14.811 3.536 -14.981 1.00 94.94 86 ASP A C 1
ATOM 692 O O . ASP A 1 86 ? 15.035 2.378 -15.325 1.00 94.94 86 ASP A O 1
ATOM 696 N N . TRP A 1 87 ? 14.358 3.826 -13.757 1.00 92.69 87 TRP A N 1
ATOM 697 C CA . TRP A 1 87 ? 14.134 2.818 -12.718 1.00 92.69 87 TRP A CA 1
ATOM 698 C C . TRP A 1 87 ? 12.826 2.032 -12.880 1.00 92.69 87 TRP A C 1
ATOM 700 O O . TRP A 1 87 ? 12.606 1.083 -12.123 1.00 92.69 87 TRP A O 1
ATOM 710 N N . SER A 1 88 ? 11.955 2.423 -13.820 1.00 96.12 88 SER A N 1
ATOM 711 C CA . SER A 1 88 ? 10.622 1.836 -14.005 1.00 96.12 88 SER A CA 1
ATOM 712 C C . SER A 1 88 ? 10.671 0.306 -14.069 1.00 96.12 88 SER A C 1
ATOM 714 O O . SER A 1 88 ? 11.539 -0.245 -14.753 1.00 96.12 88 SER A O 1
ATOM 716 N N . PRO A 1 89 ? 9.729 -0.407 -13.417 1.00 95.31 89 PRO A N 1
ATOM 717 C CA . PRO A 1 89 ? 9.703 -1.864 -13.441 1.00 95.31 89 PRO A CA 1
ATOM 718 C C . PRO A 1 89 ? 9.256 -2.444 -14.791 1.00 95.31 89 PRO A C 1
ATOM 720 O O . PRO A 1 89 ? 9.423 -3.641 -15.015 1.00 95.31 89 PRO A O 1
ATOM 723 N N . LEU A 1 90 ? 8.724 -1.617 -15.696 1.00 95.31 90 LEU A N 1
ATOM 724 C CA . LEU A 1 90 ? 8.299 -2.041 -17.028 1.00 95.31 90 LEU A CA 1
ATOM 725 C C . LEU A 1 90 ? 9.496 -2.406 -17.915 1.00 95.31 90 LEU A C 1
ATOM 727 O O . LEU A 1 90 ? 10.615 -1.908 -17.739 1.00 95.31 90 LEU A O 1
ATOM 731 N N . THR A 1 91 ? 9.277 -3.300 -18.876 1.00 92.38 91 THR A N 1
ATOM 732 C CA . THR A 1 91 ? 10.238 -3.543 -19.962 1.00 92.38 91 THR A CA 1
ATOM 733 C C . THR A 1 91 ? 10.204 -2.384 -20.972 1.00 92.38 91 THR A C 1
ATOM 735 O O . THR A 1 91 ? 9.209 -1.651 -21.027 1.00 92.38 91 THR A O 1
ATOM 738 N N . PRO A 1 92 ? 11.260 -2.171 -21.780 1.00 92.25 92 PRO A N 1
ATOM 739 C CA . PRO A 1 92 ? 11.212 -1.210 -22.885 1.00 92.25 92 PRO A CA 1
ATOM 740 C C . PRO A 1 92 ? 10.030 -1.455 -23.835 1.00 92.25 92 PRO A C 1
ATOM 742 O O . PRO A 1 92 ? 9.432 -0.508 -24.345 1.00 92.25 92 PRO A O 1
ATOM 745 N N . GLU A 1 93 ? 9.663 -2.717 -24.043 1.00 90.75 93 GLU A N 1
ATOM 746 C CA . GLU A 1 93 ? 8.531 -3.154 -24.856 1.00 90.75 93 GLU A CA 1
ATOM 747 C C . GLU A 1 93 ? 7.206 -2.736 -24.216 1.00 90.75 93 GLU A C 1
ATOM 749 O O . GLU A 1 93 ? 6.395 -2.074 -24.869 1.00 90.75 93 GLU A O 1
ATOM 754 N N . ASP A 1 94 ? 7.021 -3.025 -22.926 1.00 92.38 94 ASP A N 1
ATOM 755 C CA . ASP A 1 94 ? 5.812 -2.652 -22.189 1.00 92.38 94 ASP A CA 1
ATOM 756 C C . ASP A 1 94 ? 5.653 -1.136 -22.104 1.00 92.38 94 ASP A C 1
ATOM 758 O O . ASP A 1 94 ? 4.550 -0.611 -22.262 1.00 92.38 94 ASP A O 1
ATOM 762 N N . LYS A 1 95 ? 6.758 -0.395 -21.941 1.00 93.75 95 LYS A N 1
ATOM 763 C CA . LYS A 1 95 ? 6.739 1.071 -21.960 1.00 93.75 95 LYS A CA 1
ATOM 764 C C . LYS A 1 95 ? 6.156 1.624 -23.257 1.00 93.75 95 LYS A C 1
ATOM 766 O O . LYS A 1 95 ? 5.525 2.674 -23.200 1.00 93.75 95 LYS A O 1
ATOM 771 N N . LYS A 1 96 ? 6.291 0.966 -24.417 1.00 93.06 96 LYS A N 1
ATOM 772 C CA . LYS A 1 96 ? 5.737 1.469 -25.697 1.00 93.06 96 LYS A CA 1
ATOM 773 C C . LYS A 1 96 ? 4.206 1.520 -25.664 1.00 93.06 96 LYS A C 1
ATOM 775 O O . LYS A 1 96 ? 3.594 2.514 -26.071 1.00 93.06 96 LYS A O 1
ATOM 780 N N . THR A 1 97 ? 3.574 0.489 -25.115 1.00 92.75 97 THR A N 1
ATOM 781 C CA . THR A 1 97 ? 2.111 0.335 -25.083 1.00 92.75 97 THR A CA 1
ATOM 782 C C . THR A 1 97 ? 1.479 0.801 -23.774 1.00 92.75 97 THR A C 1
ATOM 784 O O . THR A 1 97 ? 0.288 1.104 -23.771 1.00 92.75 97 THR A O 1
ATOM 787 N N . PHE A 1 98 ? 2.260 0.982 -22.705 1.00 95.50 98 PHE A N 1
ATOM 788 C CA . PHE A 1 98 ? 1.785 1.493 -21.420 1.00 95.50 98 PHE A CA 1
ATOM 789 C C . PH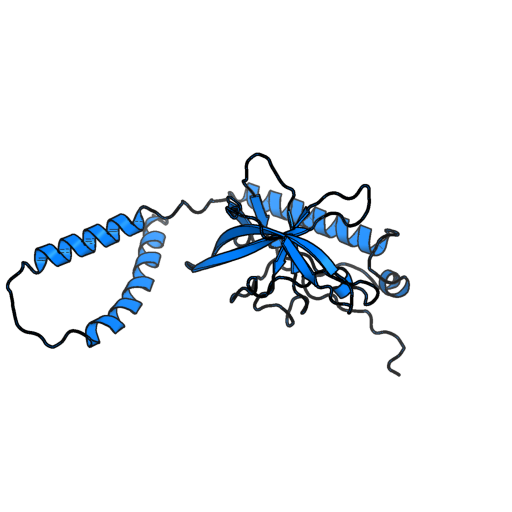E A 1 98 ? 1.040 2.830 -21.567 1.00 95.50 98 PHE A C 1
ATOM 791 O O . PHE A 1 98 ? 1.464 3.720 -22.324 1.00 95.50 98 PHE A O 1
ATOM 798 N N . ARG A 1 99 ? -0.083 2.950 -20.853 1.00 93.81 99 ARG A N 1
ATOM 799 C CA . ARG A 1 99 ? -0.936 4.149 -20.806 1.00 93.81 99 ARG A CA 1
ATOM 800 C C . ARG A 1 99 ? -1.114 4.644 -19.378 1.00 93.81 99 ARG A C 1
ATOM 802 O O . ARG A 1 99 ? -0.826 5.803 -19.117 1.00 93.81 99 ARG A O 1
ATOM 809 N N . HIS A 1 100 ? -1.562 3.767 -18.490 1.00 96.38 100 HIS A N 1
ATOM 810 C CA . HIS A 1 100 ? -1.743 4.038 -17.070 1.00 96.38 100 HIS A CA 1
ATOM 811 C C . HIS A 1 100 ? -1.865 2.715 -16.303 1.00 96.38 100 HIS A C 1
ATOM 813 O O . HIS A 1 100 ? -2.111 1.657 -16.891 1.00 96.38 100 HIS A O 1
ATOM 819 N N . LEU A 1 101 ? -1.722 2.786 -14.986 1.00 97.44 101 LEU A N 1
ATOM 820 C CA . LEU A 1 101 ? -2.099 1.732 -14.054 1.00 97.44 101 LEU A CA 1
ATOM 821 C C . LEU A 1 101 ? -3.612 1.767 -13.780 1.00 97.44 101 LEU A C 1
ATOM 823 O O . LEU A 1 101 ? -4.296 2.765 -14.016 1.00 97.44 101 LEU A O 1
ATOM 827 N N . ASN A 1 102 ? -4.152 0.652 -13.290 1.00 97.81 102 ASN A N 1
ATOM 828 C CA . ASN A 1 102 ? -5.566 0.530 -12.937 1.00 97.81 102 ASN A CA 1
ATOM 829 C C . ASN A 1 102 ? -5.741 0.604 -11.420 1.00 97.81 102 ASN A C 1
ATOM 831 O O . ASN A 1 102 ? -4.994 -0.026 -10.674 1.00 97.81 102 ASN A O 1
ATOM 835 N N . TYR A 1 103 ? -6.771 1.321 -10.976 1.00 98.56 103 TYR A N 1
ATOM 836 C CA . TYR A 1 103 ? -7.071 1.540 -9.563 1.00 98.56 103 TYR A CA 1
ATOM 837 C C . TYR A 1 103 ? -8.562 1.366 -9.299 1.00 98.56 103 TYR A C 1
ATOM 839 O O . TYR A 1 103 ? -9.389 1.601 -10.184 1.00 98.56 103 TYR A O 1
ATOM 847 N N . PHE A 1 104 ? -8.912 1.012 -8.067 1.00 98.69 104 PHE A N 1
ATOM 848 C CA . PHE A 1 104 ? -10.262 1.256 -7.569 1.00 98.69 104 PHE A CA 1
ATOM 849 C C . PHE A 1 104 ? -10.519 2.772 -7.407 1.00 98.69 104 PHE A C 1
ATOM 851 O O . PHE A 1 104 ? -9.564 3.552 -7.293 1.00 98.69 104 PHE A O 1
ATOM 858 N N . PRO A 1 105 ? -11.790 3.221 -7.413 1.00 98.12 105 PRO A N 1
ATOM 859 C CA . PRO A 1 105 ? -12.140 4.581 -7.007 1.00 98.12 105 PRO A CA 1
ATOM 860 C C . PRO A 1 105 ? -11.635 4.893 -5.593 1.00 98.12 105 PRO A C 1
ATOM 862 O O . PRO A 1 105 ? -11.529 3.989 -4.768 1.00 98.12 105 PRO A O 1
ATOM 865 N N . TYR A 1 106 ? -11.346 6.169 -5.314 1.00 98.31 106 TYR A N 1
ATOM 866 C CA . TYR A 1 106 ? -10.985 6.577 -3.957 1.00 98.31 106 TYR A CA 1
ATOM 867 C C . TYR A 1 106 ? -12.174 6.349 -3.023 1.00 98.31 106 TYR A C 1
ATOM 869 O O . TYR A 1 106 ? -13.268 6.851 -3.279 1.00 98.31 106 TYR A O 1
ATOM 877 N N . ASP A 1 107 ? -11.945 5.621 -1.940 1.00 97.69 107 ASP A N 1
ATOM 878 C CA . ASP A 1 107 ? -12.949 5.314 -0.933 1.00 97.69 107 ASP A CA 1
ATOM 879 C C . ASP A 1 107 ? -12.394 5.643 0.454 1.00 97.69 107 ASP A C 1
ATOM 881 O O . ASP A 1 107 ? -11.500 4.974 0.980 1.00 97.69 107 ASP A O 1
ATOM 885 N N . ILE A 1 108 ? -12.950 6.690 1.065 1.00 96.81 108 ILE A N 1
ATOM 886 C CA . ILE A 1 108 ? -12.543 7.162 2.391 1.00 96.81 108 ILE A CA 1
ATOM 887 C C . ILE A 1 108 ? -12.774 6.112 3.488 1.00 96.81 108 ILE A C 1
ATOM 889 O O . ILE A 1 108 ? -12.100 6.139 4.512 1.00 96.81 108 ILE A O 1
ATOM 893 N N . SER A 1 109 ? -13.676 5.148 3.277 1.00 96.44 109 SER A N 1
ATOM 894 C CA . SER A 1 109 ? -13.938 4.070 4.236 1.00 96.44 109 SER A CA 1
ATOM 895 C C . SER A 1 109 ? -12.820 3.019 4.305 1.00 96.44 109 SER A C 1
ATOM 897 O O . SER A 1 109 ? -12.856 2.145 5.172 1.00 96.44 109 SER A O 1
ATOM 899 N N . TRP A 1 110 ? -11.836 3.109 3.404 1.00 97.88 110 TRP A N 1
ATOM 900 C CA . TRP A 1 110 ? -10.608 2.311 3.379 1.00 97.88 110 TRP A CA 1
ATOM 901 C C . TRP A 1 110 ? -9.380 3.086 3.887 1.00 97.88 110 TRP A C 1
ATOM 903 O O . TRP A 1 110 ? -8.238 2.655 3.706 1.00 97.88 110 TRP A O 1
ATOM 913 N N . ARG A 1 111 ? -9.606 4.228 4.543 1.00 97.69 111 ARG A N 1
ATOM 914 C CA . ARG A 1 111 ? -8.582 5.014 5.225 1.00 97.69 111 ARG A CA 1
ATOM 915 C C . ARG A 1 111 ? -8.719 4.853 6.735 1.00 97.69 111 ARG A C 1
ATOM 917 O O . ARG A 1 111 ? -9.728 5.244 7.316 1.00 97.69 111 ARG A O 1
ATOM 924 N N . PHE A 1 112 ? -7.670 4.351 7.375 1.00 97.00 112 PHE A N 1
ATOM 925 C CA . PHE A 1 112 ? -7.632 4.135 8.818 1.00 97.00 112 PHE A CA 1
ATOM 926 C C . PHE A 1 112 ? -6.497 4.921 9.454 1.00 97.00 112 PHE A C 1
ATOM 928 O O . PHE A 1 112 ? -5.429 5.098 8.866 1.00 97.00 112 PHE A O 1
ATOM 935 N N . GLU A 1 113 ? -6.728 5.388 10.674 1.00 95.56 113 GLU A N 1
ATOM 936 C CA . GLU A 1 113 ? -5.742 6.129 11.447 1.00 95.56 113 GLU A CA 1
ATOM 937 C C . GLU A 1 113 ? -5.659 5.541 12.851 1.00 95.56 113 GLU A C 1
ATOM 939 O O . GLU A 1 113 ? -6.686 5.262 13.470 1.00 95.56 113 GLU A O 1
ATOM 944 N N . GLY A 1 114 ? -4.444 5.332 13.345 1.00 95.12 114 GLY A N 1
ATOM 945 C CA . GLY A 1 114 ? -4.237 4.725 14.652 1.00 95.12 114 GLY A CA 1
ATOM 946 C C . GLY A 1 114 ? -2.776 4.392 14.925 1.00 95.12 114 GLY A C 1
ATOM 947 O O . GLY A 1 114 ? -1.914 4.593 14.065 1.00 95.12 114 GLY A O 1
ATOM 948 N N . PRO A 1 115 ? -2.468 3.905 16.132 1.00 96.88 115 PRO A N 1
ATOM 949 C CA . PRO A 1 115 ? -1.113 3.526 16.471 1.00 96.88 115 PRO A CA 1
ATOM 950 C C . PRO A 1 115 ? -0.712 2.194 15.840 1.00 96.88 115 PRO A C 1
ATOM 952 O O . PRO A 1 115 ? -1.546 1.328 15.576 1.00 96.88 115 PRO A O 1
ATOM 955 N N . ILE A 1 116 ? 0.595 1.999 15.673 1.00 97.38 116 ILE A N 1
ATOM 956 C CA . ILE A 1 116 ? 1.146 0.649 15.562 1.00 97.38 116 ILE A CA 1
ATOM 957 C C . ILE A 1 116 ? 1.388 0.141 16.983 1.00 97.38 116 ILE A C 1
ATOM 959 O O . ILE A 1 116 ? 2.048 0.785 17.803 1.00 97.38 116 ILE A O 1
ATOM 963 N N . HIS A 1 117 ? 0.850 -1.034 17.282 1.00 96.75 117 HIS A N 1
ATOM 964 C CA . HIS A 1 117 ? 1.068 -1.721 18.543 1.00 96.75 117 HIS A CA 1
ATOM 965 C C . HIS A 1 117 ? 2.385 -2.490 18.465 1.00 96.75 117 HIS A C 1
ATOM 967 O O . HIS A 1 117 ? 2.455 -3.571 17.878 1.00 96.75 117 HIS A O 1
ATOM 973 N N . LEU A 1 118 ? 3.442 -1.910 19.030 1.00 96.38 118 LEU A N 1
ATOM 974 C 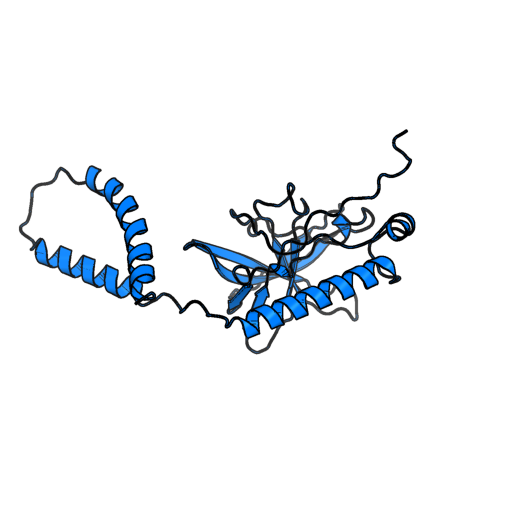CA . LEU A 1 118 ? 4.775 -2.508 19.025 1.00 96.38 118 LEU A CA 1
ATOM 975 C C . LEU A 1 118 ? 4.812 -3.790 19.861 1.00 96.38 118 LEU A C 1
ATOM 977 O O . LEU A 1 118 ? 4.263 -3.851 20.966 1.00 96.38 118 LEU A O 1
ATOM 981 N N . TYR A 1 119 ? 5.518 -4.805 19.367 1.00 96.06 119 TYR A N 1
ATOM 982 C CA . TYR A 1 119 ? 5.804 -5.982 20.178 1.00 96.06 119 TYR A CA 1
ATOM 983 C C . TYR A 1 119 ? 6.824 -5.652 21.266 1.00 96.06 119 TYR A C 1
ATOM 985 O O . TYR A 1 119 ? 7.829 -4.990 21.019 1.00 96.06 119 TYR A O 1
ATOM 993 N N . ARG A 1 120 ? 6.606 -6.185 22.477 1.00 93.75 120 ARG A N 1
ATOM 994 C CA . ARG A 1 120 ? 7.541 -6.023 23.607 1.00 93.75 120 ARG A CA 1
ATOM 995 C C . ARG A 1 120 ? 8.952 -6.506 23.263 1.00 93.75 120 ARG A C 1
ATOM 997 O O . ARG A 1 120 ? 9.933 -5.946 23.737 1.00 93.75 120 ARG A O 1
ATOM 1004 N N . LYS A 1 121 ? 9.039 -7.566 22.461 1.00 94.12 121 LYS A N 1
ATOM 1005 C CA . LYS A 1 121 ? 10.278 -8.078 21.886 1.00 94.12 121 LYS A CA 1
ATOM 1006 C C . LYS A 1 121 ? 10.064 -8.229 20.387 1.00 94.12 121 LYS A C 1
ATOM 1008 O O . LYS A 1 121 ? 9.152 -8.937 19.973 1.00 94.12 121 LYS A O 1
ATOM 1013 N N . MET A 1 122 ? 10.902 -7.563 19.602 1.00 94.62 122 MET A N 1
ATOM 1014 C CA . MET A 1 122 ? 10.885 -7.676 18.149 1.00 94.62 122 MET A CA 1
ATOM 1015 C C . MET A 1 122 ? 11.769 -8.850 17.743 1.00 94.62 122 MET A C 1
ATOM 1017 O O . MET A 1 122 ? 12.995 -8.761 17.807 1.00 94.62 122 MET A O 1
ATOM 1021 N N . ASP A 1 123 ? 11.153 -9.968 17.375 1.00 95.00 123 ASP A N 1
ATOM 1022 C CA . ASP A 1 123 ? 11.902 -11.140 16.934 1.00 95.00 123 ASP A CA 1
ATOM 1023 C C . ASP A 1 123 ? 12.531 -10.891 15.560 1.00 95.00 123 ASP A C 1
ATOM 1025 O O . ASP A 1 123 ? 11.876 -10.391 14.636 1.00 95.00 123 ASP A O 1
ATOM 1029 N N . SER A 1 124 ? 13.801 -11.274 15.423 1.00 96.75 124 SER A N 1
ATOM 1030 C CA . SER A 1 124 ? 14.476 -11.327 14.130 1.00 96.75 124 SER A CA 1
ATOM 1031 C C . SER A 1 124 ? 13.852 -12.416 13.272 1.00 96.75 124 SER A C 1
ATOM 1033 O O . SER A 1 124 ? 13.775 -13.576 13.672 1.00 96.75 124 SER A O 1
ATOM 1035 N N . ILE A 1 125 ? 13.430 -12.034 12.074 1.00 96.31 125 ILE A N 1
ATOM 1036 C CA . ILE A 1 125 ? 12.831 -12.919 11.084 1.00 96.31 125 ILE A CA 1
ATOM 1037 C C . ILE A 1 125 ? 13.502 -12.723 9.729 1.00 96.31 125 ILE A C 1
ATOM 1039 O O . ILE A 1 125 ? 14.264 -11.782 9.499 1.00 96.31 125 ILE A O 1
ATOM 1043 N N . THR A 1 126 ? 13.201 -13.628 8.809 1.00 95.50 126 THR A N 1
ATOM 1044 C CA . THR A 1 126 ? 13.598 -13.510 7.411 1.00 95.50 126 THR A CA 1
ATOM 1045 C C . THR A 1 126 ? 12.350 -13.476 6.546 1.00 95.50 126 THR A C 1
ATOM 1047 O O . THR A 1 126 ? 11.553 -14.409 6.570 1.00 95.50 126 THR A O 1
ATOM 1050 N N . VAL A 1 127 ? 12.183 -12.397 5.783 1.00 95.00 127 VAL A N 1
ATOM 1051 C CA . VAL A 1 127 ? 11.121 -12.289 4.781 1.00 95.00 127 VAL A CA 1
ATOM 1052 C C . VAL A 1 127 ? 11.624 -12.886 3.476 1.00 95.00 127 VAL A C 1
ATOM 1054 O O . VAL A 1 127 ? 12.618 -12.422 2.910 1.00 95.00 127 VAL A O 1
ATOM 1057 N N . LEU A 1 128 ? 10.933 -13.919 3.005 1.00 93.88 128 LEU A N 1
ATOM 1058 C CA . LEU A 1 128 ? 11.261 -14.607 1.762 1.00 93.88 128 LEU A CA 1
ATOM 1059 C C . LEU A 1 128 ? 10.892 -13.759 0.540 1.00 93.88 128 LEU A C 1
ATOM 1061 O O . LEU A 1 128 ? 9.978 -12.933 0.573 1.00 93.88 128 LEU A O 1
ATOM 1065 N N . GLY A 1 129 ? 11.642 -13.952 -0.538 1.00 91.38 129 GLY A N 1
ATOM 1066 C CA . GLY A 1 129 ? 11.368 -13.415 -1.858 1.00 91.38 129 GLY A CA 1
ATOM 1067 C C . GLY A 1 129 ? 10.522 -14.354 -2.715 1.00 91.38 129 GLY A C 1
ATOM 1068 O O . GLY A 1 129 ? 10.492 -15.560 -2.491 1.00 91.38 129 GLY A O 1
ATOM 1069 N N . THR A 1 130 ? 9.876 -13.808 -3.744 1.00 87.31 130 THR A N 1
ATOM 1070 C CA . THR A 1 130 ? 9.182 -14.600 -4.775 1.00 87.31 130 THR A CA 1
ATOM 1071 C C . THR A 1 130 ? 10.137 -15.409 -5.655 1.00 87.31 130 THR A C 1
ATOM 1073 O O . THR A 1 130 ? 9.721 -16.390 -6.264 1.00 87.31 130 THR A O 1
ATOM 1076 N N . ARG A 1 131 ? 11.416 -15.022 -5.732 1.00 88.00 131 ARG A N 1
ATOM 1077 C CA . ARG A 1 131 ? 12.475 -15.812 -6.370 1.00 88.00 131 ARG A CA 1
ATOM 1078 C C . ARG A 1 131 ? 13.228 -16.618 -5.314 1.00 88.00 131 ARG A C 1
ATOM 1080 O O . ARG A 1 131 ? 13.604 -16.084 -4.273 1.00 88.00 131 ARG A O 1
ATOM 1087 N N . SER A 1 132 ? 13.478 -17.892 -5.616 1.00 82.00 132 SER A N 1
ATOM 1088 C CA . SER A 1 132 ? 14.220 -18.798 -4.733 1.00 82.00 132 SER A CA 1
ATOM 1089 C C . SER A 1 132 ? 15.582 -18.217 -4.337 1.00 82.00 132 SER A C 1
ATOM 1091 O O . SER A 1 132 ? 16.307 -17.697 -5.186 1.00 82.00 132 SER A O 1
ATOM 1093 N N . GLY A 1 133 ? 15.912 -18.305 -3.047 1.00 83.31 133 GLY A N 1
ATOM 1094 C CA . GLY A 1 133 ? 17.156 -17.796 -2.464 1.00 83.31 133 GLY A CA 1
ATOM 1095 C C . GLY A 1 133 ? 17.141 -16.314 -2.079 1.00 83.31 133 GLY A C 1
ATOM 1096 O O . GLY A 1 133 ? 17.981 -15.902 -1.281 1.00 83.31 133 GLY A O 1
ATOM 1097 N N . ASP A 1 134 ? 16.181 -15.518 -2.560 1.00 88.12 134 ASP A N 1
ATOM 1098 C CA . ASP A 1 134 ? 16.087 -14.119 -2.152 1.00 88.12 134 ASP A CA 1
ATOM 1099 C C . ASP A 1 134 ? 15.477 -14.004 -0.758 1.00 88.12 134 ASP A C 1
ATOM 1101 O O . ASP A 1 134 ? 14.347 -14.423 -0.504 1.00 88.12 134 ASP A O 1
ATOM 1105 N N . VAL A 1 135 ? 16.223 -13.383 0.147 1.00 92.75 135 VAL A N 1
ATOM 1106 C CA . VAL A 1 135 ? 15.843 -13.218 1.547 1.00 92.75 135 VAL A CA 1
ATOM 1107 C C . VAL A 1 135 ? 16.051 -11.780 1.996 1.00 92.75 135 VAL A C 1
ATOM 1109 O O . VAL A 1 135 ? 16.875 -11.041 1.455 1.00 92.75 135 VAL A O 1
ATOM 1112 N N . ARG A 1 136 ? 15.263 -11.348 2.980 1.00 94.06 136 ARG A N 1
ATOM 1113 C CA . ARG A 1 136 ? 15.361 -10.011 3.568 1.00 94.06 136 ARG A CA 1
ATOM 1114 C C . ARG A 1 136 ? 15.397 -10.148 5.088 1.00 94.06 136 ARG A C 1
ATOM 1116 O O . ARG A 1 136 ? 14.397 -10.595 5.655 1.00 94.06 136 ARG A O 1
ATOM 1123 N N . PRO A 1 137 ? 16.505 -9.786 5.758 1.00 95.81 137 PRO A N 1
ATOM 1124 C CA . PRO A 1 137 ? 16.523 -9.727 7.210 1.00 95.81 137 PRO A CA 1
ATOM 1125 C C . PRO A 1 137 ? 15.520 -8.670 7.674 1.00 95.81 137 PRO A C 1
ATOM 1127 O O . PRO A 1 137 ? 15.443 -7.573 7.111 1.00 95.81 137 PRO A O 1
ATOM 1130 N N . ALA A 1 138 ? 14.724 -9.011 8.676 1.00 97.19 138 ALA A N 1
ATOM 1131 C CA . ALA A 1 138 ? 13.654 -8.155 9.151 1.00 97.19 138 ALA A CA 1
ATOM 1132 C C . ALA A 1 138 ? 13.359 -8.392 10.635 1.00 97.19 138 ALA A C 1
ATOM 1134 O O . ALA A 1 138 ? 13.847 -9.345 11.240 1.00 97.19 138 ALA A O 1
ATOM 1135 N N . LEU A 1 139 ? 12.542 -7.519 11.214 1.00 97.38 139 LEU A N 1
ATOM 1136 C CA . LEU A 1 139 ? 12.036 -7.644 12.577 1.00 97.38 139 LEU A CA 1
ATOM 1137 C C . LEU A 1 139 ? 10.506 -7.700 12.562 1.00 97.38 139 LEU A C 1
ATOM 1139 O O . LEU A 1 139 ? 9.871 -6.927 11.837 1.00 97.38 139 LEU A O 1
ATOM 1143 N N . ARG A 1 140 ? 9.910 -8.556 13.401 1.00 96.69 140 ARG A N 1
ATOM 1144 C CA . ARG A 1 140 ? 8.482 -8.463 13.752 1.00 96.69 140 ARG A CA 1
ATOM 1145 C C . ARG A 1 140 ? 8.277 -7.202 14.586 1.00 96.69 140 ARG A C 1
ATOM 1147 O O . ARG A 1 140 ? 8.592 -7.191 15.771 1.00 96.69 140 ARG A O 1
ATOM 1154 N N . TYR A 1 141 ? 7.831 -6.123 13.950 1.00 97.00 141 TYR A N 1
ATOM 1155 C CA . TYR A 1 141 ? 7.848 -4.788 14.550 1.00 97.00 141 TYR A CA 1
ATOM 1156 C C . TYR A 1 141 ? 6.656 -4.574 15.485 1.00 97.00 141 TYR A C 1
ATOM 1158 O O . TYR A 1 141 ? 6.803 -4.152 16.632 1.00 97.00 141 TYR A O 1
ATOM 1166 N N . GLY A 1 142 ? 5.471 -4.922 15.005 1.00 97.31 142 GLY A N 1
ATOM 1167 C CA . GLY A 1 142 ? 4.215 -4.730 15.709 1.00 97.31 142 GLY A CA 1
ATOM 1168 C C . GLY A 1 142 ? 3.054 -5.070 14.795 1.00 97.31 142 GLY A C 1
ATOM 1169 O O . GLY A 1 142 ? 3.238 -5.742 13.784 1.00 97.31 142 GLY A O 1
ATOM 1170 N N . TYR A 1 143 ? 1.877 -4.556 15.112 1.00 98.19 143 TYR A N 1
ATOM 1171 C CA . TYR A 1 143 ? 0.700 -4.707 14.267 1.00 98.19 143 TYR A CA 1
ATOM 1172 C C . TYR A 1 143 ? -0.132 -3.428 14.230 1.00 98.19 143 TYR A C 1
ATOM 1174 O O . TYR A 1 143 ? -0.134 -2.638 15.175 1.00 98.19 143 TYR A O 1
ATOM 1182 N N . PHE A 1 144 ? -0.855 -3.239 13.135 1.00 98.31 144 PHE A N 1
ATOM 1183 C CA . PHE A 1 144 ? -1.881 -2.218 12.997 1.00 98.31 144 PHE A CA 1
ATOM 1184 C C . PHE A 1 144 ? -3.256 -2.876 13.123 1.00 98.31 144 PHE A C 1
ATOM 1186 O O . PHE A 1 144 ? -3.524 -3.896 12.483 1.00 98.31 144 PHE A O 1
ATOM 1193 N N . GLU A 1 145 ? -4.116 -2.311 13.964 1.00 97.94 145 GLU A N 1
ATOM 1194 C CA . GLU A 1 145 ? -5.478 -2.791 14.181 1.00 97.94 145 GLU A CA 1
ATOM 1195 C C . GLU A 1 145 ? -6.478 -1.772 13.636 1.00 97.94 145 GLU A C 1
ATOM 1197 O O . GLU A 1 145 ? -6.351 -0.571 13.869 1.00 97.94 145 GLU A O 1
ATOM 1202 N N . PHE A 1 146 ? -7.482 -2.247 12.903 1.00 96.44 146 PHE A N 1
ATOM 1203 C CA . PHE A 1 146 ? -8.534 -1.397 12.357 1.00 96.44 146 PHE A CA 1
ATOM 1204 C C . PHE A 1 146 ? -9.885 -2.100 12.382 1.00 96.44 146 PHE A C 1
ATOM 1206 O O . PHE A 1 146 ? -9.978 -3.325 12.480 1.00 96.44 146 PHE A O 1
ATOM 1213 N N . ARG A 1 147 ? -10.958 -1.313 12.294 1.00 95.38 147 ARG A N 1
ATOM 1214 C CA . ARG A 1 147 ? -12.330 -1.821 12.266 1.00 95.38 147 ARG A CA 1
ATOM 1215 C C . ARG A 1 147 ? -12.976 -1.514 10.927 1.00 95.38 147 ARG A C 1
ATOM 1217 O O . ARG A 1 147 ? -12.910 -0.385 10.460 1.00 95.38 147 ARG A O 1
ATOM 1224 N N . LYS A 1 148 ? -13.629 -2.512 10.339 1.00 94.06 148 LYS A N 1
ATOM 1225 C CA . LYS A 1 148 ? -14.398 -2.382 9.099 1.00 94.06 148 LYS A CA 1
ATOM 1226 C C . LYS A 1 148 ? -15.657 -3.233 9.214 1.00 94.06 148 LYS A C 1
ATOM 1228 O O . LYS A 1 148 ? -15.592 -4.392 9.621 1.00 94.06 148 LYS A O 1
ATOM 1233 N N . ASP A 1 149 ? -16.805 -2.623 8.929 1.00 92.12 149 ASP A N 1
ATOM 1234 C CA . ASP A 1 149 ? -18.126 -3.265 8.947 1.00 92.12 149 ASP A CA 1
ATOM 1235 C C . ASP A 1 149 ? -18.411 -4.034 10.253 1.00 92.12 149 ASP A C 1
ATOM 1237 O O . ASP A 1 149 ? -18.876 -5.173 10.268 1.00 92.12 149 ASP A O 1
ATOM 1241 N N . GLY A 1 150 ? -18.071 -3.410 11.388 1.00 91.00 150 GLY A N 1
ATOM 1242 C CA . GLY A 1 150 ? -18.289 -3.959 12.730 1.00 91.00 150 GLY A CA 1
ATOM 1243 C C . GLY A 1 150 ? -17.273 -5.011 13.194 1.00 91.00 150 GLY A C 1
ATOM 1244 O O . GLY A 1 150 ? -17.276 -5.357 14.380 1.00 91.00 150 GLY A O 1
ATOM 1245 N N . LYS A 1 151 ? -16.373 -5.472 12.319 1.00 95.12 151 LYS A N 1
ATOM 1246 C CA . LYS A 1 151 ? -15.317 -6.447 12.631 1.00 95.12 151 LYS A CA 1
ATOM 1247 C C . LYS A 1 151 ? -13.972 -5.757 12.841 1.00 95.12 151 LYS A C 1
ATOM 1249 O O . LYS A 1 151 ? -13.681 -4.755 12.195 1.00 95.12 151 LYS A O 1
ATOM 1254 N N . THR A 1 152 ? -13.162 -6.300 13.746 1.00 96.81 152 THR A N 1
ATOM 1255 C CA . THR A 1 152 ? -11.772 -5.876 13.955 1.00 96.81 152 THR A CA 1
ATOM 1256 C C . THR A 1 152 ? -10.846 -6.758 13.124 1.00 96.81 152 THR A C 1
ATOM 1258 O O . THR A 1 152 ? -10.978 -7.981 13.147 1.00 96.81 152 THR A O 1
ATOM 1261 N N . TYR A 1 153 ? -9.901 -6.136 12.431 1.00 97.81 153 TYR A N 1
ATOM 1262 C CA . TYR A 1 153 ? -8.848 -6.785 11.666 1.00 97.81 153 TYR A CA 1
ATOM 1263 C C . TYR A 1 153 ? -7.489 -6.338 12.190 1.00 97.81 153 TYR A C 1
ATOM 1265 O O . TYR A 1 153 ? -7.326 -5.211 12.659 1.00 97.81 153 TYR A O 1
ATOM 1273 N N . ARG A 1 154 ? -6.507 -7.228 12.074 1.00 97.75 154 ARG A N 1
ATOM 1274 C CA . ARG A 1 154 ? -5.117 -6.975 12.438 1.00 97.75 154 ARG A CA 1
ATOM 1275 C C . ARG A 1 154 ? -4.231 -7.255 11.235 1.00 97.75 154 ARG A C 1
ATOM 1277 O O . ARG A 1 154 ? -4.443 -8.245 10.541 1.00 97.75 154 ARG A O 1
ATOM 1284 N N . LEU A 1 155 ? -3.229 -6.407 11.035 1.00 98.50 155 LEU A N 1
ATOM 1285 C CA . LEU A 1 155 ? -2.145 -6.644 10.096 1.00 98.50 155 LEU A CA 1
ATOM 1286 C C . LEU A 1 155 ? -0.795 -6.469 10.790 1.00 98.50 155 LEU A C 1
ATOM 1288 O O . LEU A 1 155 ? -0.516 -5.426 11.378 1.00 98.50 155 LEU A O 1
ATOM 1292 N N . GLU A 1 156 ? 0.047 -7.484 10.690 1.00 98.19 156 GLU A N 1
ATOM 1293 C CA . GLU A 1 156 ? 1.438 -7.464 11.113 1.00 98.19 156 GLU A CA 1
ATOM 1294 C C . GLU A 1 156 ? 2.232 -6.435 10.305 1.00 98.19 156 GLU A C 1
ATOM 1296 O O . GLU A 1 156 ? 2.161 -6.378 9.075 1.00 98.19 156 GLU A O 1
ATOM 1301 N N . ILE A 1 157 ? 3.034 -5.648 11.012 1.00 98.19 157 ILE A N 1
ATOM 1302 C CA . ILE A 1 157 ? 3.990 -4.708 10.445 1.00 98.19 157 ILE A CA 1
ATOM 1303 C C . ILE A 1 157 ? 5.379 -5.311 10.603 1.00 98.19 157 ILE A C 1
ATOM 1305 O O . ILE A 1 157 ? 5.811 -5.672 11.703 1.00 98.19 157 ILE A O 1
ATOM 1309 N N . ILE A 1 158 ? 6.101 -5.403 9.493 1.00 97.75 158 ILE A N 1
ATOM 1310 C CA . ILE A 1 158 ? 7.455 -5.946 9.459 1.00 97.75 158 ILE A CA 1
ATOM 1311 C C . ILE A 1 158 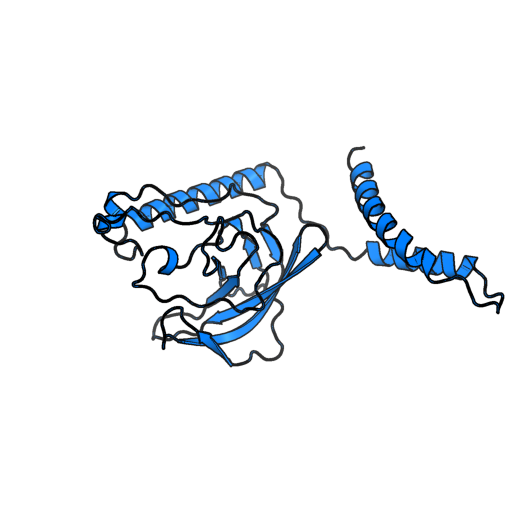? 8.432 -4.803 9.215 1.00 97.75 158 ILE A C 1
ATOM 1313 O O . ILE A 1 158 ? 8.262 -4.029 8.283 1.00 97.75 158 ILE A O 1
ATOM 1317 N N . LYS A 1 159 ? 9.503 -4.705 10.002 1.00 96.88 159 LYS A N 1
ATOM 1318 C CA . LYS A 1 159 ? 10.584 -3.749 9.734 1.00 96.88 159 LYS A CA 1
ATOM 1319 C C . LYS A 1 159 ? 11.662 -4.427 8.902 1.00 96.88 159 LYS A C 1
ATOM 1321 O O . LYS A 1 159 ? 12.417 -5.244 9.428 1.00 96.88 159 LYS A O 1
ATOM 1326 N N . ILE A 1 160 ? 11.734 -4.108 7.611 1.00 95.12 160 ILE A N 1
ATOM 1327 C CA . ILE A 1 160 ? 12.768 -4.642 6.717 1.00 95.12 160 ILE A CA 1
ATOM 1328 C C . ILE A 1 160 ? 14.076 -3.900 6.987 1.00 95.12 160 ILE A C 1
ATOM 1330 O O . ILE A 1 160 ? 14.134 -2.670 6.914 1.00 95.12 160 ILE A O 1
ATOM 1334 N N . LEU A 1 161 ? 15.133 -4.652 7.295 1.00 94.56 161 LEU A N 1
ATOM 1335 C CA . LEU A 1 161 ? 16.449 -4.104 7.603 1.00 94.56 161 LEU A CA 1
ATOM 1336 C C . LEU A 1 161 ? 17.240 -3.813 6.316 1.00 94.56 161 LEU A C 1
ATOM 1338 O O . LEU A 1 161 ? 17.060 -4.490 5.296 1.00 94.56 161 LEU A O 1
ATOM 1342 N N . PRO A 1 162 ? 18.123 -2.800 6.327 1.00 90.62 162 PRO A N 1
ATOM 1343 C CA . PRO A 1 162 ? 18.936 -2.480 5.166 1.00 90.62 162 PRO A CA 1
ATOM 1344 C C . PRO A 1 162 ? 19.925 -3.610 4.874 1.00 90.62 162 PRO A C 1
ATOM 1346 O O . PRO A 1 162 ? 20.662 -4.055 5.746 1.00 90.62 162 PRO A O 1
ATOM 1349 N N . GLN A 1 163 ? 19.965 -4.045 3.616 1.00 83.62 163 GLN A N 1
ATOM 1350 C CA . GLN A 1 163 ? 20.898 -5.080 3.151 1.00 83.62 163 GLN A CA 1
ATOM 1351 C C . GLN A 1 163 ? 22.165 -4.513 2.507 1.00 83.62 163 GLN A C 1
ATOM 1353 O O . GLN A 1 163 ? 23.092 -5.251 2.188 1.00 83.62 163 GLN A O 1
ATOM 1358 N N . ARG A 1 164 ? 22.189 -3.203 2.249 1.00 82.44 164 ARG A N 1
ATOM 1359 C CA . ARG A 1 164 ? 23.308 -2.504 1.616 1.00 82.44 164 ARG A CA 1
ATOM 1360 C C . ARG A 1 164 ? 23.557 -1.174 2.331 1.00 82.44 164 ARG A C 1
ATOM 1362 O O . ARG A 1 164 ? 22.578 -0.549 2.758 1.00 82.44 164 ARG A O 1
ATOM 1369 N N . PRO A 1 165 ? 24.818 -0.717 2.422 1.00 83.38 165 PRO A N 1
ATOM 1370 C CA . PRO A 1 165 ? 25.141 0.609 2.939 1.00 83.38 165 PRO A CA 1
ATOM 1371 C C . PRO A 1 165 ? 24.339 1.713 2.233 1.00 83.38 165 PRO A C 1
ATOM 1373 O O . PRO A 1 165 ? 24.060 1.623 1.038 1.00 83.38 165 PRO A O 1
ATOM 1376 N N . GLY A 1 166 ? 23.932 2.741 2.981 1.00 82.06 166 GLY A N 1
ATOM 1377 C CA . GLY A 1 166 ? 23.158 3.877 2.458 1.00 82.06 166 GLY A CA 1
ATOM 1378 C C . GLY A 1 166 ? 21.649 3.637 2.302 1.00 82.06 166 GLY A C 1
ATOM 1379 O O . GLY A 1 166 ? 20.914 4.575 2.000 1.00 82.06 166 GLY A O 1
ATOM 1380 N N . ARG A 1 167 ? 21.147 2.417 2.541 1.00 82.69 167 ARG A N 1
ATOM 1381 C CA . ARG A 1 167 ? 19.702 2.143 2.624 1.00 82.69 167 ARG A CA 1
ATOM 1382 C C . ARG A 1 167 ? 19.214 2.318 4.060 1.00 82.69 167 ARG A C 1
ATOM 1384 O O . ARG A 1 167 ? 19.923 1.983 5.005 1.00 82.69 167 ARG A O 1
ATOM 1391 N N . LYS A 1 168 ? 17.984 2.808 4.220 1.00 87.25 168 LYS A N 1
ATOM 1392 C CA . LYS A 1 168 ? 17.299 2.874 5.516 1.00 87.25 168 LYS A CA 1
ATOM 1393 C C . LYS A 1 168 ? 16.403 1.651 5.702 1.00 87.25 168 LYS A C 1
ATOM 1395 O O . LYS A 1 168 ? 15.911 1.084 4.722 1.00 87.25 168 LYS A O 1
ATOM 1400 N N . ALA A 1 169 ? 16.207 1.255 6.958 1.00 90.75 169 ALA A N 1
ATOM 1401 C CA . ALA A 1 169 ? 15.107 0.365 7.301 1.00 90.75 169 ALA A CA 1
ATOM 1402 C C . ALA A 1 169 ? 13.774 1.050 6.962 1.00 90.75 169 ALA A C 1
ATOM 1404 O O . ALA A 1 169 ? 13.696 2.279 6.971 1.00 90.75 169 ALA A O 1
ATOM 1405 N N . HIS A 1 170 ? 12.748 0.264 6.663 1.00 91.31 170 HIS A N 1
ATOM 1406 C CA . HIS A 1 170 ? 11.393 0.768 6.437 1.00 91.31 170 HIS A CA 1
ATOM 1407 C C . HIS A 1 170 ? 10.374 -0.200 7.027 1.00 91.31 170 HIS A C 1
ATOM 1409 O O . HIS A 1 170 ? 10.663 -1.391 7.199 1.00 91.31 170 HIS A O 1
ATOM 1415 N N . LEU A 1 171 ? 9.195 0.325 7.354 1.00 96.44 171 LEU A N 1
ATOM 1416 C CA . LEU A 1 171 ? 8.079 -0.483 7.809 1.00 96.44 171 LEU A CA 1
ATOM 1417 C C . LEU A 1 171 ? 7.296 -0.955 6.587 1.00 96.44 171 LEU A C 1
ATOM 1419 O O . LEU A 1 171 ? 6.819 -0.162 5.780 1.00 96.44 171 LEU A O 1
ATOM 1423 N N . PHE A 1 172 ? 7.193 -2.266 6.468 1.00 97.19 172 PHE A N 1
ATOM 1424 C CA . PHE A 1 172 ? 6.551 -2.980 5.387 1.00 97.19 172 PHE A CA 1
ATOM 1425 C C . PHE A 1 172 ? 5.230 -3.560 5.882 1.00 97.19 172 PHE A C 1
ATOM 1427 O O . PHE A 1 172 ? 5.207 -4.393 6.796 1.00 97.19 172 PHE A O 1
ATOM 1434 N N . LEU A 1 173 ? 4.141 -3.141 5.241 1.00 98.44 173 LEU A N 1
ATOM 1435 C CA . LEU A 1 173 ? 2.817 -3.719 5.405 1.00 98.44 173 LEU A CA 1
ATOM 1436 C C . LEU A 1 173 ? 2.394 -4.376 4.088 1.00 98.44 173 LEU A C 1
ATOM 1438 O O . LEU A 1 173 ? 1.774 -3.756 3.228 1.00 98.44 173 LEU A O 1
ATOM 1442 N N . GLY A 1 174 ? 2.753 -5.646 3.921 1.00 98.19 174 GLY A N 1
ATOM 1443 C CA . GLY A 1 174 ? 2.227 -6.477 2.842 1.00 98.19 174 GLY A CA 1
ATOM 1444 C C . GLY A 1 174 ? 0.968 -7.212 3.283 1.00 98.19 174 GLY A C 1
ATOM 1445 O O . GLY A 1 174 ? 0.905 -7.666 4.425 1.00 98.19 174 GLY A O 1
ATOM 1446 N N . PHE A 1 175 ? -0.001 -7.387 2.388 1.00 98.69 175 PHE A N 1
ATOM 1447 C CA . PHE A 1 175 ? -1.227 -8.123 2.691 1.00 98.69 175 PHE A CA 1
ATOM 1448 C C . PHE A 1 175 ? -1.832 -8.810 1.462 1.00 98.69 175 PHE A C 1
ATOM 1450 O O . PHE A 1 175 ? -1.558 -8.449 0.312 1.00 98.69 175 PHE A O 1
ATOM 1457 N N . TRP A 1 176 ? -2.694 -9.785 1.741 1.00 98.62 176 TRP A N 1
ATOM 1458 C CA . TRP A 1 176 ? -3.661 -10.346 0.802 1.00 98.62 176 TRP A CA 1
ATOM 1459 C C . TRP A 1 176 ? -5.073 -10.057 1.278 1.00 98.62 176 TRP A C 1
ATOM 1461 O O . TRP A 1 176 ? -5.313 -9.838 2.464 1.00 98.62 176 TRP A O 1
ATOM 1471 N N . ASP A 1 177 ? -6.015 -10.125 0.353 1.00 98.69 177 ASP A N 1
ATOM 1472 C CA . ASP A 1 177 ? -7.430 -9.934 0.628 1.00 98.69 177 ASP A CA 1
ATOM 1473 C C . ASP A 1 177 ? -8.286 -10.733 -0.373 1.00 98.69 177 ASP A C 1
ATOM 1475 O O . ASP A 1 177 ? -7.754 -11.429 -1.242 1.00 98.69 177 ASP A O 1
ATOM 1479 N N . GLU A 1 178 ? -9.614 -10.678 -0.276 1.00 98.44 178 GLU A N 1
ATOM 1480 C CA . GLU A 1 178 ? -10.487 -11.496 -1.137 1.00 98.44 178 GLU A CA 1
ATOM 1481 C C . GLU A 1 178 ? -10.481 -11.094 -2.625 1.00 98.44 178 GLU A C 1
ATOM 1483 O O . GLU A 1 178 ? -10.954 -11.874 -3.466 1.00 98.44 178 GLU A O 1
ATOM 1488 N N . THR A 1 179 ? -9.925 -9.921 -2.959 1.00 98.62 179 THR A N 1
ATOM 1489 C CA . THR A 1 179 ? -9.692 -9.468 -4.341 1.00 98.62 179 THR A CA 1
ATOM 1490 C C . THR A 1 179 ? -8.414 -10.047 -4.957 1.00 98.62 179 THR A C 1
ATOM 1492 O O . THR A 1 179 ? -8.273 -10.035 -6.187 1.00 98.62 179 THR A O 1
ATOM 1495 N N . SER A 1 180 ? -7.491 -10.566 -4.135 1.00 98.31 180 SER A N 1
ATOM 1496 C CA . SER A 1 180 ? -6.192 -11.083 -4.583 1.00 98.31 180 SER A CA 1
ATOM 1497 C C . SER A 1 180 ? -6.365 -12.257 -5.550 1.00 98.31 180 SER A C 1
ATOM 1499 O O . SER A 1 180 ? -7.068 -13.224 -5.259 1.00 98.31 180 SER A O 1
ATOM 1501 N N . GLY A 1 181 ? -5.728 -12.167 -6.719 1.00 96.56 181 GLY A N 1
ATOM 1502 C CA . GLY A 1 181 ? -5.828 -13.158 -7.796 1.00 96.56 181 GLY A CA 1
ATOM 1503 C C . GLY A 1 181 ? -7.097 -13.055 -8.649 1.00 96.56 181 GLY A C 1
ATOM 1504 O O . GLY A 1 181 ? -7.247 -13.826 -9.592 1.00 96.56 181 GLY A O 1
ATOM 1505 N N . LYS A 1 182 ? -7.994 -12.106 -8.353 1.00 97.31 182 LYS A N 1
ATOM 1506 C CA . LYS A 1 182 ? -9.220 -11.846 -9.127 1.00 97.31 182 LYS A CA 1
ATOM 1507 C C . LYS A 1 182 ? -9.173 -10.458 -9.754 1.00 97.31 182 LYS A C 1
ATOM 1509 O O . LYS A 1 182 ? -9.113 -10.312 -10.969 1.00 97.31 182 LYS A O 1
ATOM 1514 N N . GLU A 1 183 ? -9.135 -9.433 -8.909 1.00 98.12 183 GLU A N 1
ATOM 1515 C CA . GLU A 1 183 ? -9.108 -8.028 -9.324 1.00 98.12 183 GLU A CA 1
ATOM 1516 C C . GLU A 1 183 ? -7.774 -7.348 -9.021 1.00 98.12 183 GLU A C 1
ATOM 1518 O O . GLU A 1 183 ? -7.452 -6.335 -9.645 1.00 98.12 183 GLU A O 1
ATOM 1523 N N . THR A 1 184 ? -7.003 -7.903 -8.083 1.00 98.44 184 THR A N 1
ATOM 1524 C CA . THR A 1 184 ? -5.703 -7.395 -7.633 1.00 98.44 184 THR A CA 1
ATOM 1525 C C . THR A 1 184 ? -4.638 -8.483 -7.708 1.00 98.44 184 THR A C 1
ATOM 1527 O O . THR A 1 184 ? -4.953 -9.671 -7.851 1.00 98.44 184 THR A O 1
ATOM 1530 N N . TYR A 1 185 ? -3.367 -8.074 -7.644 1.00 97.38 185 TYR A N 1
ATOM 1531 C CA . TYR A 1 185 ? -2.243 -8.970 -7.887 1.00 97.38 185 TYR A CA 1
ATOM 1532 C C . TYR A 1 185 ? -2.250 -10.175 -6.936 1.00 97.38 185 TYR A C 1
ATOM 1534 O O . TYR A 1 185 ? -2.381 -10.035 -5.720 1.00 97.38 185 TYR A O 1
ATOM 1542 N N . ALA A 1 186 ? -2.072 -11.377 -7.490 1.00 95.88 186 ALA A N 1
ATOM 1543 C CA . ALA A 1 186 ? -2.136 -12.627 -6.730 1.00 95.88 186 ALA A CA 1
ATOM 1544 C C . ALA A 1 186 ? -1.073 -12.719 -5.618 1.00 95.88 186 ALA A C 1
ATOM 1546 O O . ALA A 1 186 ? -1.312 -13.330 -4.577 1.00 95.88 186 ALA A O 1
ATOM 1547 N N . GLY A 1 187 ? 0.089 -12.087 -5.811 1.00 94.25 187 GLY A N 1
ATOM 1548 C CA . GLY A 1 187 ? 1.169 -12.051 -4.821 1.00 94.25 187 GLY A CA 1
ATOM 1549 C C . GLY A 1 187 ? 0.945 -11.080 -3.656 1.00 94.25 187 GLY A C 1
ATOM 1550 O O . GLY A 1 187 ? 1.816 -10.985 -2.795 1.00 94.25 187 GLY A O 1
ATOM 1551 N N . GLY A 1 188 ? -0.197 -10.387 -3.615 1.00 97.06 188 GLY A N 1
ATOM 1552 C CA . GLY A 1 188 ? -0.534 -9.419 -2.576 1.00 97.06 188 GLY A CA 1
ATOM 1553 C C . GLY A 1 188 ? -0.105 -7.993 -2.920 1.00 97.06 188 GLY A C 1
ATOM 1554 O O . GLY A 1 188 ? 0.559 -7.738 -3.927 1.00 97.06 188 GLY A O 1
ATOM 1555 N N . ARG A 1 189 ? -0.516 -7.049 -2.075 1.00 98.56 189 ARG A N 1
ATOM 1556 C CA . ARG A 1 189 ? -0.270 -5.608 -2.236 1.00 98.56 189 ARG A CA 1
ATOM 1557 C C . ARG A 1 189 ? 0.411 -5.041 -1.008 1.00 98.56 189 ARG A C 1
ATOM 1559 O O . ARG A 1 189 ? 0.322 -5.621 0.075 1.00 98.56 189 ARG A O 1
ATOM 1566 N N . TYR A 1 190 ? 1.110 -3.928 -1.189 1.00 98.50 190 TYR A N 1
ATOM 1567 C CA . TYR A 1 190 ? 1.948 -3.327 -0.159 1.00 98.50 190 TYR A CA 1
ATOM 1568 C C . TYR A 1 190 ? 1.499 -1.917 0.194 1.00 98.50 190 TYR A C 1
ATOM 1570 O O . TYR A 1 190 ? 0.984 -1.179 -0.646 1.00 98.50 190 TYR A O 1
ATOM 1578 N N . ILE A 1 191 ? 1.774 -1.544 1.436 1.00 98.38 191 ILE A N 1
ATOM 1579 C CA . ILE A 1 191 ? 1.814 -0.176 1.931 1.00 98.38 191 ILE A CA 1
ATOM 1580 C C . ILE A 1 191 ? 3.159 -0.030 2.646 1.00 98.38 191 ILE A C 1
ATOM 1582 O O . ILE A 1 191 ? 3.483 -0.822 3.533 1.00 98.38 191 ILE A O 1
ATOM 1586 N N . ASP A 1 192 ? 3.941 0.973 2.258 1.00 95.19 192 ASP A N 1
ATOM 1587 C CA . ASP A 1 192 ? 5.159 1.329 2.982 1.00 95.19 192 ASP A CA 1
ATOM 1588 C C . ASP A 1 192 ? 4.848 2.439 3.977 1.00 95.19 192 ASP A C 1
ATOM 1590 O O . ASP A 1 192 ? 4.166 3.413 3.648 1.00 95.19 192 ASP A O 1
ATOM 1594 N N . LEU A 1 193 ? 5.362 2.289 5.193 1.00 94.94 193 LEU A N 1
ATOM 1595 C CA . LEU A 1 193 ? 5.219 3.265 6.262 1.00 94.94 193 LEU A CA 1
ATOM 1596 C C . LEU A 1 193 ? 6.609 3.735 6.707 1.00 94.94 193 LEU A C 1
ATOM 1598 O O . LEU A 1 193 ? 7.576 2.967 6.762 1.00 94.94 193 LEU A O 1
ATOM 1602 N N . GLU A 1 194 ? 6.704 5.013 7.053 1.00 91.38 194 GLU A N 1
ATOM 1603 C CA . GLU A 1 194 ? 7.901 5.591 7.656 1.00 91.38 194 GLU A CA 1
ATOM 1604 C C . GLU A 1 194 ? 7.715 5.688 9.168 1.00 91.38 194 GLU A C 1
ATOM 1606 O O . GLU A 1 194 ? 6.675 6.149 9.635 1.00 91.38 194 GLU A O 1
ATOM 1611 N N . GLU A 1 195 ? 8.721 5.258 9.935 1.00 90.81 195 GLU A N 1
ATOM 1612 C CA . GLU A 1 195 ? 8.708 5.409 11.392 1.00 90.81 195 GLU A CA 1
ATOM 1613 C C . GLU A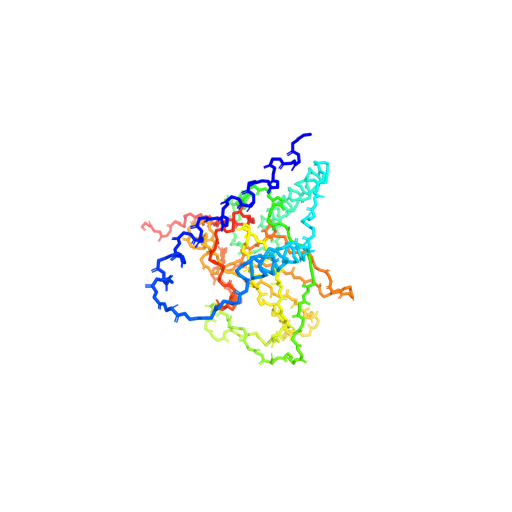 1 195 ? 8.577 6.890 11.767 1.00 90.81 195 GLU A C 1
ATOM 1615 O O . GLU A 1 195 ? 9.369 7.726 11.327 1.00 90.81 195 GLU A O 1
ATOM 1620 N N . ASN A 1 196 ? 7.598 7.200 12.614 1.00 89.56 196 ASN A N 1
ATOM 1621 C CA . ASN A 1 196 ? 7.388 8.539 13.155 1.00 89.56 196 ASN A CA 1
ATOM 1622 C C . ASN A 1 196 ? 7.473 8.540 14.686 1.00 89.56 196 ASN A C 1
ATOM 1624 O O . ASN A 1 196 ? 7.411 7.492 15.333 1.00 89.56 196 ASN A O 1
ATOM 1628 N N . LYS A 1 197 ? 7.675 9.725 15.272 1.00 90.12 197 LYS A N 1
ATOM 1629 C CA . LYS A 1 197 ? 7.880 9.875 16.724 1.00 90.12 197 LYS A CA 1
ATOM 1630 C C . LYS A 1 197 ? 6.573 9.761 17.502 1.00 90.12 197 LYS A C 1
ATOM 1632 O O . LYS A 1 197 ? 6.583 9.421 18.679 1.00 90.12 197 LYS A O 1
ATOM 1637 N N . GLU A 1 198 ? 5.465 10.053 16.840 1.00 92.12 198 GLU A N 1
ATOM 1638 C CA . GLU A 1 198 ? 4.125 10.125 17.404 1.00 92.12 198 GLU A CA 1
ATOM 1639 C C . GLU A 1 198 ? 3.493 8.735 17.579 1.00 92.12 198 GLU A C 1
ATOM 1641 O O . GLU A 1 198 ? 2.463 8.609 18.238 1.00 92.12 198 GLU A O 1
ATOM 1646 N N . ASN A 1 199 ? 4.098 7.694 16.992 1.00 92.31 199 ASN A N 1
ATOM 1647 C CA . ASN A 1 199 ? 3.555 6.340 16.884 1.00 92.31 199 ASN A CA 1
ATOM 1648 C C . ASN A 1 199 ? 2.088 6.334 16.429 1.00 92.31 199 ASN A C 1
ATOM 1650 O O . ASN A 1 199 ? 1.270 5.566 16.931 1.00 92.31 199 ASN A O 1
ATOM 1654 N N . HIS A 1 200 ? 1.749 7.214 15.492 1.00 94.31 200 HIS A N 1
ATOM 1655 C CA . HIS A 1 200 ? 0.404 7.346 14.956 1.00 94.31 200 HIS A CA 1
ATOM 1656 C C . HIS A 1 200 ? 0.488 7.373 13.438 1.00 94.31 200 HIS A C 1
ATOM 1658 O O . HIS A 1 200 ? 1.186 8.198 12.848 1.00 94.31 200 HIS A O 1
ATOM 1664 N N . TYR A 1 201 ? -0.211 6.447 12.801 1.00 95.31 201 TYR A N 1
ATOM 1665 C CA . TYR A 1 201 ? -0.059 6.151 11.390 1.00 95.31 201 TYR A CA 1
ATOM 1666 C C . TYR A 1 201 ? -1.378 6.315 10.672 1.00 95.31 201 TYR A C 1
ATOM 1668 O O . TYR A 1 201 ? -2.459 6.101 11.219 1.00 95.31 201 TYR A O 1
ATOM 1676 N N . VAL A 1 202 ? -1.247 6.678 9.408 1.00 96.00 202 VAL A N 1
ATOM 1677 C CA . VAL A 1 202 ? -2.317 6.622 8.434 1.00 96.00 202 VAL A CA 1
ATOM 1678 C C . VAL A 1 202 ? -2.066 5.385 7.588 1.00 96.00 202 VAL A C 1
ATOM 1680 O O . VAL A 1 202 ? -1.080 5.331 6.856 1.00 96.00 202 VAL A O 1
ATOM 1683 N N . VAL A 1 203 ? -2.971 4.418 7.659 1.00 97.94 203 VAL A N 1
ATOM 1684 C CA . VAL A 1 203 ? -2.998 3.268 6.756 1.00 97.94 203 VAL A CA 1
ATOM 1685 C C . VAL A 1 203 ? -4.149 3.485 5.784 1.00 97.94 203 VAL A C 1
ATOM 1687 O O . VAL A 1 203 ? -5.316 3.264 6.104 1.00 97.94 203 VAL A O 1
ATOM 1690 N N . ASP A 1 204 ? -3.811 3.989 4.600 1.00 98.25 204 ASP A N 1
ATOM 1691 C CA . ASP A 1 204 ? -4.770 4.287 3.540 1.00 98.25 204 ASP A CA 1
ATOM 1692 C C . ASP A 1 204 ? -4.635 3.254 2.416 1.00 98.25 204 ASP A C 1
ATOM 1694 O O . ASP A 1 204 ? -3.718 3.319 1.592 1.00 98.25 204 ASP A O 1
ATOM 1698 N N . PHE A 1 205 ? -5.556 2.286 2.381 1.00 98.75 205 PHE A N 1
ATOM 1699 C CA . PHE A 1 205 ? -5.530 1.210 1.389 1.00 98.75 205 PHE A CA 1
ATOM 1700 C C . PHE A 1 205 ? -5.768 1.718 -0.039 1.00 98.75 205 PHE A C 1
ATOM 1702 O O . PHE A 1 205 ? -5.438 1.010 -0.989 1.00 98.75 205 PHE A O 1
ATOM 1709 N N . ASN A 1 206 ? -6.243 2.957 -0.229 1.00 98.75 206 ASN A N 1
ATOM 1710 C CA . ASN A 1 206 ? -6.312 3.573 -1.557 1.00 98.75 206 ASN A CA 1
ATOM 1711 C C . ASN A 1 206 ? -4.929 3.748 -2.195 1.00 98.75 206 ASN A C 1
ATOM 1713 O O . ASN A 1 206 ? -4.825 3.813 -3.416 1.00 98.75 206 ASN A O 1
ATOM 1717 N N . PHE A 1 207 ? -3.867 3.789 -1.388 1.00 98.62 207 PHE A N 1
ATOM 1718 C CA . PHE A 1 207 ? -2.481 3.876 -1.850 1.00 98.62 207 PHE A CA 1
ATOM 1719 C C . PHE A 1 207 ? -1.758 2.523 -1.819 1.00 98.62 207 PHE A C 1
ATOM 1721 O O . PHE A 1 207 ? -0.558 2.469 -2.097 1.00 98.62 207 PHE A O 1
ATOM 1728 N N . ALA A 1 208 ? -2.471 1.429 -1.516 1.00 98.75 208 ALA A N 1
ATOM 1729 C CA . ALA A 1 208 ? -1.910 0.091 -1.611 1.00 98.75 208 ALA A CA 1
ATOM 1730 C C . ALA A 1 208 ? -1.501 -0.197 -3.058 1.00 98.75 208 ALA A C 1
ATOM 1732 O O . ALA A 1 208 ? -2.297 -0.032 -3.989 1.00 98.75 208 ALA A O 1
ATOM 1733 N N . TYR A 1 209 ? -0.258 -0.630 -3.241 1.00 98.56 209 TYR A N 1
ATOM 1734 C CA . TYR A 1 209 ? 0.351 -0.767 -4.555 1.00 98.56 209 TYR A CA 1
ATOM 1735 C C . TYR A 1 209 ? 0.801 -2.201 -4.841 1.00 98.56 209 TYR A C 1
ATOM 1737 O O . TYR A 1 209 ? 1.092 -2.978 -3.928 1.00 98.56 209 TYR A O 1
ATOM 1745 N N . ASN A 1 210 ? 0.867 -2.560 -6.123 1.00 98.12 210 ASN A N 1
ATOM 1746 C CA . ASN A 1 210 ? 1.392 -3.852 -6.539 1.00 98.12 210 ASN A CA 1
ATOM 1747 C C . ASN A 1 210 ? 2.926 -3.842 -6.505 1.00 98.12 210 ASN A C 1
ATOM 1749 O O . ASN A 1 210 ? 3.555 -2.882 -6.968 1.00 98.12 210 ASN A O 1
ATOM 1753 N N . PRO A 1 211 ? 3.557 -4.926 -6.042 1.00 96.44 211 PRO A N 1
ATOM 1754 C CA . PRO A 1 211 ? 5.006 -5.034 -6.049 1.00 96.44 211 PRO A CA 1
ATOM 1755 C C . PRO A 1 211 ? 5.580 -5.117 -7.467 1.00 96.44 211 PRO A C 1
ATOM 1757 O O . PRO A 1 211 ? 4.891 -5.502 -8.405 1.00 96.44 211 PRO A O 1
ATOM 1760 N N . TYR A 1 212 ? 6.873 -4.826 -7.641 1.00 95.25 212 TYR A N 1
ATOM 1761 C CA . TYR A 1 212 ? 7.485 -4.763 -8.979 1.00 95.25 212 TYR A CA 1
ATOM 1762 C C . TYR A 1 212 ? 7.405 -6.053 -9.809 1.00 95.25 212 TYR A C 1
ATOM 1764 O O . TYR A 1 212 ? 7.311 -5.990 -11.032 1.00 95.25 212 TYR A O 1
ATOM 1772 N N . CYS A 1 213 ? 7.365 -7.216 -9.164 1.00 93.94 213 CYS A N 1
ATOM 1773 C CA . CYS A 1 213 ? 7.145 -8.509 -9.820 1.00 93.94 213 CYS A CA 1
ATOM 1774 C C . CYS A 1 213 ? 5.762 -8.641 -10.469 1.00 93.94 213 CYS A C 1
ATOM 1776 O O . CYS A 1 213 ? 5.614 -9.471 -11.358 1.00 93.94 213 CYS A O 1
ATOM 1778 N N . ALA A 1 214 ? 4.779 -7.820 -10.084 1.00 94.38 214 ALA A N 1
ATOM 1779 C CA . ALA A 1 214 ? 3.494 -7.742 -10.779 1.00 94.38 214 ALA A CA 1
ATOM 1780 C C . ALA A 1 214 ? 3.608 -7.113 -12.177 1.00 94.38 214 ALA A C 1
ATOM 1782 O O . ALA A 1 214 ? 2.682 -7.219 -12.971 1.00 94.38 214 ALA A O 1
ATOM 1783 N N . TYR A 1 215 ? 4.723 -6.436 -12.462 1.00 94.44 215 TYR A N 1
ATOM 1784 C CA . TYR A 1 215 ? 4.972 -5.739 -13.721 1.00 94.44 215 TYR A CA 1
ATOM 1785 C C . TYR A 1 215 ? 6.071 -6.404 -14.553 1.00 94.44 215 TYR A C 1
ATOM 1787 O O . TYR A 1 215 ? 6.068 -6.288 -15.774 1.00 94.44 215 TYR A O 1
ATOM 1795 N N . SER A 1 216 ? 7.025 -7.092 -13.916 1.00 91.56 216 SER A N 1
ATOM 1796 C CA . SER A 1 216 ? 8.097 -7.795 -14.621 1.00 91.56 216 SER A CA 1
ATOM 1797 C C . SER A 1 216 ? 8.709 -8.919 -13.787 1.00 91.56 216 SER A C 1
ATOM 1799 O O . SER A 1 216 ? 9.122 -8.715 -12.644 1.00 91.56 216 SER A O 1
ATOM 1801 N N . HIS A 1 217 ? 8.889 -10.087 -14.408 1.00 87.75 217 HIS A N 1
ATOM 1802 C CA . HIS A 1 217 ? 9.497 -11.275 -13.794 1.00 87.75 217 HIS A CA 1
ATOM 1803 C C . HIS A 1 217 ? 10.969 -11.102 -13.386 1.00 87.75 217 HIS A C 1
ATOM 1805 O O . HIS A 1 217 ? 11.514 -11.941 -12.671 1.00 87.75 217 HIS A O 1
ATOM 1811 N N . ARG A 1 218 ? 11.629 -10.012 -13.803 1.00 89.06 218 ARG A N 1
ATOM 1812 C CA . ARG A 1 218 ? 13.016 -9.714 -13.408 1.00 89.06 218 ARG A CA 1
ATOM 1813 C C . ARG A 1 218 ? 13.155 -9.333 -11.931 1.00 89.06 218 ARG A C 1
ATOM 1815 O O . ARG A 1 218 ? 14.268 -9.323 -11.409 1.00 89.06 218 ARG A O 1
ATOM 1822 N N . TYR A 1 219 ? 12.049 -8.994 -11.265 1.00 90.25 219 TYR A N 1
ATOM 1823 C CA . TYR A 1 219 ? 12.042 -8.604 -9.861 1.00 90.25 219 TYR A CA 1
ATOM 1824 C C . TYR A 1 219 ? 11.643 -9.754 -8.946 1.00 90.25 219 TYR A C 1
ATOM 1826 O O . TYR A 1 219 ? 10.733 -10.530 -9.227 1.00 90.25 219 TYR A O 1
ATOM 1834 N N . SER A 1 220 ? 12.284 -9.781 -7.784 1.00 91.62 220 SER A N 1
ATOM 1835 C CA . SER A 1 220 ? 11.886 -10.601 -6.650 1.00 91.62 220 SER A CA 1
ATOM 1836 C C . SER A 1 220 ? 11.299 -9.717 -5.566 1.00 91.62 220 SER A C 1
ATOM 1838 O O . SER A 1 220 ? 11.888 -8.697 -5.197 1.00 91.62 220 SER A O 1
ATOM 1840 N N . CYS A 1 221 ? 10.147 -10.109 -5.037 1.00 91.62 221 CYS A N 1
ATOM 1841 C CA . CYS A 1 221 ? 9.364 -9.298 -4.114 1.00 91.62 221 CYS A CA 1
ATOM 1842 C C . CYS A 1 221 ? 9.215 -9.969 -2.759 1.00 91.62 221 CYS A C 1
ATOM 1844 O O . CYS A 1 221 ? 9.255 -11.189 -2.674 1.00 91.62 221 CYS A O 1
ATOM 1846 N N . ALA A 1 222 ? 9.045 -9.172 -1.708 1.00 93.62 222 ALA A N 1
ATOM 1847 C CA . ALA A 1 222 ? 8.811 -9.674 -0.361 1.00 93.62 222 ALA A CA 1
ATOM 1848 C C . ALA A 1 222 ? 7.466 -10.408 -0.285 1.00 93.62 222 ALA A C 1
ATOM 1850 O O . ALA A 1 222 ? 6.427 -9.842 -0.603 1.00 93.62 222 ALA A O 1
ATOM 1851 N N . ILE A 1 223 ? 7.451 -11.658 0.150 1.00 94.75 223 ILE A N 1
ATOM 1852 C CA . ILE A 1 223 ? 6.191 -12.369 0.369 1.00 94.75 223 ILE A CA 1
ATOM 1853 C C . ILE A 1 223 ? 5.560 -11.814 1.658 1.00 94.75 223 ILE A C 1
ATOM 1855 O O . ILE A 1 223 ? 6.233 -11.834 2.695 1.00 94.75 223 ILE A O 1
ATOM 1859 N N . PRO A 1 224 ? 4.319 -11.284 1.623 1.00 96.00 224 PRO A N 1
ATOM 1860 C CA . PRO A 1 224 ? 3.645 -10.866 2.845 1.00 96.00 224 PRO A CA 1
ATOM 1861 C C . PRO A 1 224 ? 3.521 -12.006 3.874 1.00 96.00 224 PRO A C 1
ATOM 1863 O O . PRO A 1 224 ? 3.533 -13.182 3.507 1.00 96.00 224 PRO A O 1
ATOM 1866 N N . PRO A 1 225 ? 3.409 -11.701 5.174 1.00 95.25 225 PRO A N 1
ATOM 1867 C CA . PRO A 1 225 ? 3.168 -12.729 6.183 1.00 95.25 225 PRO A CA 1
ATOM 1868 C C . PRO A 1 225 ? 1.774 -13.346 5.991 1.00 95.25 225 PRO A C 1
ATOM 1870 O O . PRO A 1 225 ? 0.827 -12.648 5.622 1.00 95.25 225 PRO A O 1
ATOM 1873 N N . LEU A 1 226 ? 1.632 -14.654 6.234 1.00 94.50 226 LEU A N 1
ATOM 1874 C CA . LEU A 1 226 ? 0.361 -15.373 6.035 1.00 94.50 226 LEU A CA 1
ATOM 1875 C C . LEU A 1 226 ? -0.755 -14.835 6.939 1.00 94.50 226 LEU A C 1
ATOM 1877 O O . LEU A 1 226 ? -1.926 -14.865 6.566 1.00 94.50 226 LEU A O 1
ATOM 1881 N N . GLU A 1 227 ? -0.375 -14.314 8.103 1.00 96.06 227 GLU A N 1
ATOM 1882 C CA . GLU A 1 227 ? -1.237 -13.645 9.070 1.00 96.06 227 GLU A CA 1
ATOM 1883 C C . GLU A 1 227 ? -1.911 -12.394 8.480 1.00 96.06 227 GLU A C 1
ATOM 1885 O O . GLU A 1 227 ? -3.012 -12.041 8.894 1.00 96.06 227 GLU A O 1
ATOM 1890 N N . ASN A 1 228 ? -1.316 -11.775 7.452 1.00 98.31 228 ASN A N 1
ATOM 1891 C CA . ASN A 1 228 ? -1.863 -10.600 6.767 1.00 98.31 228 ASN A CA 1
ATOM 1892 C C . ASN A 1 228 ? -2.811 -10.960 5.618 1.00 98.31 228 ASN A C 1
ATOM 1894 O O . ASN A 1 228 ? -2.888 -10.250 4.613 1.00 98.31 228 ASN A O 1
ATOM 1898 N N . ARG A 1 229 ? -3.542 -12.068 5.742 1.00 98.31 229 ARG A N 1
ATOM 1899 C CA . ARG A 1 229 ? -4.606 -12.432 4.807 1.00 98.31 229 ARG A CA 1
ATOM 1900 C C . ARG A 1 229 ? -5.955 -11.983 5.353 1.00 98.31 229 ARG A C 1
ATOM 1902 O O . ARG A 1 229 ? -6.530 -12.620 6.232 1.00 98.31 229 ARG A O 1
ATOM 1909 N N . LEU A 1 230 ? -6.471 -10.891 4.806 1.00 98.31 230 LEU A N 1
ATOM 1910 C CA . LEU A 1 230 ? -7.750 -10.316 5.196 1.00 98.31 230 LEU A CA 1
ATOM 1911 C C . LEU A 1 230 ? -8.920 -11.126 4.605 1.00 98.31 230 LEU A C 1
ATOM 1913 O O . LEU A 1 230 ? -8.979 -11.305 3.387 1.00 98.31 230 LEU A O 1
ATOM 1917 N N . PRO A 1 231 ? -9.889 -11.580 5.421 1.00 97.44 231 PRO A N 1
ATOM 1918 C CA . PRO A 1 231 ? -11.096 -12.261 4.948 1.00 97.44 231 PRO A CA 1
ATOM 1919 C C . PRO A 1 231 ? -12.187 -11.244 4.566 1.00 97.44 231 PRO A C 1
ATOM 1921 O O . PRO A 1 231 ? -13.319 -11.309 5.041 1.00 97.44 231 PRO A O 1
ATOM 1924 N N . VAL A 1 232 ? -11.802 -10.230 3.791 1.00 97.75 232 VAL A N 1
ATOM 1925 C CA . VAL A 1 232 ? -12.684 -9.193 3.247 1.00 97.75 232 VAL A CA 1
ATOM 1926 C C . VAL A 1 232 ? -12.111 -8.708 1.919 1.00 97.75 232 VAL A C 1
ATOM 1928 O O . VAL A 1 232 ? -10.895 -8.699 1.737 1.00 97.75 232 VAL A O 1
ATOM 1931 N N . ALA A 1 233 ? -12.964 -8.305 0.981 1.00 98.44 233 ALA A N 1
ATOM 1932 C CA . ALA A 1 233 ? -12.534 -7.675 -0.262 1.00 98.44 233 ALA A CA 1
ATOM 1933 C C . ALA A 1 233 ? -12.107 -6.221 -0.015 1.00 98.44 233 ALA A C 1
ATOM 1935 O O . ALA A 1 233 ? -12.938 -5.375 0.314 1.00 98.44 233 ALA A O 1
ATOM 1936 N N . VAL A 1 234 ? -10.821 -5.912 -0.205 1.00 98.62 234 VAL A N 1
ATOM 1937 C CA . VAL A 1 234 ? -10.303 -4.540 -0.093 1.00 98.62 234 VAL A CA 1
ATOM 1938 C C . VAL A 1 234 ? -10.394 -3.863 -1.460 1.00 98.62 234 VAL A C 1
ATOM 1940 O O . VAL A 1 234 ? -9.458 -3.911 -2.264 1.00 98.62 234 VAL A O 1
ATOM 1943 N N . THR A 1 235 ? -11.533 -3.220 -1.722 1.00 98.50 235 THR A N 1
ATOM 1944 C CA . THR A 1 235 ? -11.863 -2.526 -2.984 1.00 98.50 235 THR A CA 1
ATOM 1945 C C . THR A 1 235 ? -11.277 -1.111 -3.061 1.00 98.50 235 THR A C 1
ATOM 1947 O O . THR A 1 235 ? -11.954 -0.167 -3.459 1.00 98.50 235 THR A O 1
ATOM 1950 N N . ALA A 1 236 ? -10.019 -0.961 -2.657 1.00 98.69 236 ALA A N 1
ATOM 1951 C CA . ALA A 1 236 ? -9.242 0.277 -2.690 1.00 98.69 236 ALA A CA 1
ATOM 1952 C C . ALA A 1 236 ? -7.816 -0.046 -3.147 1.00 98.69 236 ALA A C 1
ATOM 1954 O O . ALA A 1 236 ? -7.350 -1.156 -2.906 1.00 98.69 236 ALA A O 1
ATOM 1955 N N . GLY A 1 237 ? -7.127 0.885 -3.808 1.00 98.69 237 GLY A N 1
ATOM 1956 C CA . GLY A 1 237 ? -5.738 0.697 -4.249 1.00 98.69 237 GLY A CA 1
ATOM 1957 C C . GLY A 1 237 ? -5.583 0.175 -5.675 1.00 98.69 237 GLY A C 1
ATOM 1958 O O . GLY A 1 237 ? -6.507 0.240 -6.491 1.00 98.69 237 GLY A O 1
ATOM 1959 N N . GLU A 1 238 ? -4.382 -0.313 -5.988 1.00 98.69 238 GLU A N 1
ATOM 1960 C CA . GLU A 1 238 ? -4.038 -0.831 -7.316 1.00 98.69 238 GLU A CA 1
ATOM 1961 C C . GLU A 1 238 ? -4.765 -2.136 -7.638 1.00 98.69 238 GLU A C 1
ATOM 1963 O O . GLU A 1 238 ? -4.886 -3.031 -6.797 1.00 98.69 238 GLU A O 1
ATOM 1968 N N . LYS A 1 239 ? -5.222 -2.229 -8.889 1.00 98.56 239 LYS A N 1
ATOM 1969 C CA . LYS A 1 239 ? -5.798 -3.423 -9.515 1.00 98.56 239 LYS A CA 1
ATOM 1970 C C . LYS A 1 239 ? -4.734 -4.176 -10.310 1.00 98.56 239 LYS A C 1
ATOM 1972 O O . LYS A 1 239 ? -3.596 -3.727 -10.442 1.00 98.56 239 LYS A O 1
ATOM 1977 N N . ASN A 1 240 ? -5.114 -5.321 -10.865 1.00 96.62 240 ASN A N 1
ATOM 1978 C CA . ASN A 1 240 ? -4.274 -6.107 -11.761 1.00 96.62 240 ASN A CA 1
ATOM 1979 C C . ASN A 1 240 ? -3.698 -5.267 -12.909 1.00 96.62 240 ASN A C 1
ATOM 1981 O O . ASN A 1 240 ? -4.406 -4.504 -13.577 1.00 96.62 240 ASN A O 1
ATOM 1985 N N . TYR A 1 241 ? -2.405 -5.467 -13.162 1.00 94.25 241 TYR A N 1
ATOM 1986 C CA . TYR A 1 241 ? -1.743 -4.973 -14.357 1.00 94.25 241 TYR A CA 1
ATOM 1987 C C . TYR A 1 241 ? -1.981 -5.951 -15.508 1.00 94.25 241 TYR A C 1
ATOM 1989 O O . TYR A 1 241 ? -1.742 -7.149 -15.379 1.00 94.25 241 TYR A O 1
ATOM 1997 N N . SER A 1 242 ? -2.490 -5.448 -16.630 1.00 87.06 242 SER A N 1
ATOM 1998 C CA . SER A 1 242 ? -2.632 -6.247 -17.847 1.00 87.06 242 SER A CA 1
ATOM 1999 C C . SER A 1 242 ? -1.341 -6.149 -18.642 1.00 87.06 242 SER A C 1
ATOM 2001 O O . SER A 1 242 ? -1.034 -5.089 -19.188 1.00 87.06 242 SER A O 1
ATOM 2003 N N . HIS A 1 243 ? -0.591 -7.247 -18.707 1.00 80.62 243 HIS A N 1
ATOM 2004 C CA . HIS A 1 243 ? 0.584 -7.306 -19.563 1.00 80.62 243 HIS A CA 1
ATOM 2005 C C . HIS A 1 243 ? 0.158 -7.156 -21.031 1.00 80.62 243 HIS A C 1
ATOM 2007 O O . HIS A 1 243 ? -0.801 -7.810 -21.462 1.00 80.62 243 HIS A O 1
ATOM 2013 N N . PRO A 1 244 ? 0.839 -6.304 -21.814 1.00 74.50 244 PRO A N 1
ATOM 2014 C CA . PRO A 1 244 ? 0.708 -6.327 -23.261 1.00 74.50 244 PRO A CA 1
ATOM 2015 C C . PRO A 1 244 ? 0.976 -7.751 -23.750 1.00 74.50 244 PRO A C 1
ATOM 2017 O O . PRO A 1 244 ? 1.950 -8.370 -23.328 1.00 74.50 244 PRO A O 1
ATOM 2020 N N . LYS A 1 245 ? 0.113 -8.287 -24.620 1.00 60.16 245 LYS A N 1
ATOM 2021 C CA . LYS A 1 245 ? 0.353 -9.607 -25.214 1.00 60.16 245 LYS A CA 1
ATOM 2022 C C . LYS A 1 245 ? 1.712 -9.577 -25.921 1.00 60.16 245 LYS A C 1
ATOM 2024 O O . LYS A 1 245 ? 1.898 -8.771 -26.837 1.00 60.16 245 LYS A O 1
ATOM 2029 N N . SER A 1 246 ? 2.656 -10.408 -25.483 1.00 52.03 246 SER A N 1
ATOM 2030 C CA . SER A 1 246 ? 3.904 -10.609 -26.212 1.00 52.03 246 SER A CA 1
ATOM 2031 C C . SER A 1 246 ? 3.575 -11.239 -27.567 1.00 52.03 246 SER A C 1
ATOM 2033 O O . SER A 1 246 ? 2.619 -12.000 -27.708 1.00 52.03 246 SER A O 1
ATOM 2035 N N . LYS A 1 247 ? 4.354 -10.911 -28.600 1.00 47.25 247 LYS A N 1
ATOM 2036 C CA . LYS A 1 247 ? 4.225 -11.524 -29.933 1.00 47.25 247 LYS A CA 1
ATOM 2037 C C . LYS A 1 247 ? 4.748 -12.976 -29.988 1.00 47.25 247 LYS A C 1
ATOM 2039 O O . LYS A 1 247 ? 4.917 -13.494 -31.080 1.00 47.25 247 LYS A O 1
ATOM 2044 N N . GLU A 1 248 ? 5.012 -13.615 -28.848 1.00 42.97 248 GLU A N 1
ATOM 2045 C CA . GLU A 1 248 ? 5.674 -14.930 -28.748 1.00 42.97 248 GLU A CA 1
ATOM 2046 C C . GLU A 1 248 ? 4.728 -16.083 -28.365 1.00 42.97 248 GLU A C 1
ATOM 2048 O O . GLU A 1 248 ? 5.180 -17.159 -27.995 1.00 42.97 248 GLU A O 1
ATOM 2053 N N . GLU A 1 249 ? 3.414 -15.891 -28.501 1.00 39.62 249 GLU A N 1
ATOM 2054 C CA . GLU A 1 249 ? 2.438 -16.993 -28.537 1.00 39.62 249 GLU A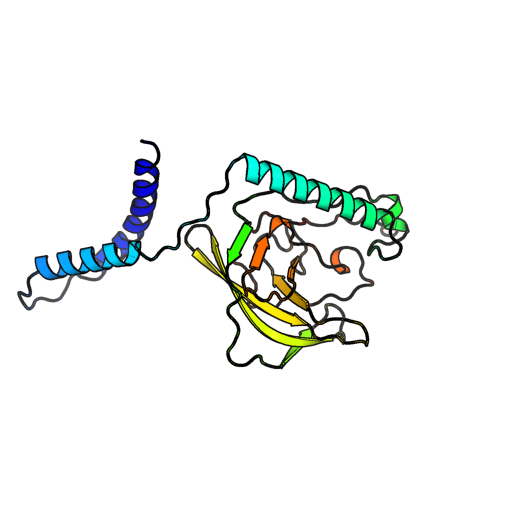 CA 1
ATOM 2055 C C . GLU A 1 249 ? 1.720 -17.027 -29.901 1.00 39.62 249 GLU A C 1
ATOM 2057 O O . GLU A 1 249 ? 0.498 -16.874 -29.988 1.00 39.62 249 GLU A O 1
ATOM 2062 N N . GLN A 1 250 ? 2.499 -17.177 -30.980 1.00 32.78 250 GLN A N 1
ATOM 2063 C CA . GLN A 1 250 ? 2.052 -17.655 -32.297 1.00 32.78 250 GLN A CA 1
ATOM 2064 C C . GLN A 1 250 ? 3.034 -18.693 -32.826 1.00 32.78 250 GLN A C 1
ATOM 2066 O O . GLN A 1 250 ? 4.253 -18.417 -32.759 1.00 32.78 250 GLN A O 1
#

Foldseek 3Di:
DVVVVVVVVVVVVVVVVVVVVVVPPPDDDDDPDPPVVVVVVVVVVVVVVVVPDDDDDDDDPVRQVVVQVVLVVVQVVVQCCLLDPPPHLADPVQSVVRDGFDWFRADCLQKDKFFFAFDPDWDWDWFDWPDPPDIFTKTQGGWDWDDDPNDIAIFTWIFTCDPDPPDHIWIKTWAAEPCQPPWADVQTWIDIDHDDPVRMDMDRQLATEDDSCLRPVVDIDGRGDPSRYYHHDPSHHTTRDDGDDDPPPD

InterPro domains:
  IPR012467 Protein of unknown function DUF1684 [PF07920] (96-239)
  IPR012467 Protein of unknown function DUF1684 [PTHR41913] (91-242)